Protein AF-0000000066160424 (afdb_homodimer)

Radius of gyration: 20.38 Å; Cα contacts (8 Å, |Δi|>4): 671; chains: 2; bounding box: 54×58×54 Å

Organism: Halobacterium salinarum (strain ATCC 29341 / DSM 671 / R1) (NCBI:txid478009)

Sequence (328 aa):
MKHLPKHVRPRWRYLAVGIEAWPDAGIERSDFQRALWFAAGNLLGDPGSADAGVRVVAYSFRDGRGEALVRARRGTVSRARAAVACVSAVREHPVRVCVRGVSGTMRAARERYLDGLDTPERRSDVAFDGDARDGVCRGENVDVVAGDDGWVGARRRDCGTDGEMKHLPKHVRPRWRYLAVGIEAWPDAGIERSDFQRALWFAAGNLLGDPGSADAGVRVVAYSFRDGRGEALVRARRGTVSRARAAVACVSAVREHPVRVCVRGVSGTMRAARERYLDGLDTPERRSDVAFDGDARDGVCRGENVDVVAGDDGWVGARRRDCGTDGE

Solvent-accessible surface area (backbone atoms only — not comparable to full-atom values): 17736 Å² total; per-residue (Å²): 128,87,76,73,61,78,90,72,53,68,66,42,27,21,35,22,33,41,36,40,41,53,59,83,49,83,73,50,64,67,49,49,42,49,35,42,51,52,27,22,33,73,73,50,32,68,71,45,30,58,64,24,48,71,40,72,77,42,71,49,62,55,72,17,36,32,41,34,32,33,34,26,27,54,93,25,50,58,59,46,40,16,18,48,39,45,34,51,46,43,89,92,38,58,37,44,36,34,65,71,46,75,25,73,36,68,66,57,21,40,72,72,60,48,85,71,83,79,81,66,45,77,42,72,60,39,32,49,96,90,35,69,27,44,28,40,35,50,92,60,34,29,38,30,61,39,81,94,85,35,75,43,82,44,45,44,87,76,24,60,67,78,73,122,128,86,77,72,60,78,90,74,53,68,66,41,27,20,35,22,31,42,38,38,41,52,60,83,50,82,69,50,65,68,49,50,42,50,35,40,51,50,27,20,33,73,74,51,32,68,70,44,29,60,64,24,48,73,40,70,76,43,71,51,63,56,73,17,37,33,40,35,33,33,35,26,28,55,94,26,50,60,60,48,41,16,19,49,40,44,35,50,46,43,89,90,38,60,36,43,37,34,65,72,45,76,24,75,36,65,65,58,21,39,73,72,59,47,84,72,82,79,80,68,45,78,39,73,61,38,32,49,96,89,36,68,27,44,29,41,35,50,91,60,35,28,39,30,61,38,80,92,86,35,74,44,80,44,45,44,88,76,25,58,67,78,75,122

Nearest PDB structures (foldseek):
  2czv-assembly1_C  TM=8.578E-01  e=5.073E-08  Pyrococcus horikoshii
  2av5-assembly1_A  TM=9.206E-01  e=1.547E-06  Pyrococcus furiosus
  3wz0-assembly1_A  TM=9.085E-01  e=1.959E-06  Thermococcus kodakarensis KOD1
  6w6v-assembly1_E  TM=8.236E-01  e=1.446E-04  Saccharomyces cerevisiae S288C
  6ahu-assembly1_H  TM=7.448E-01  e=5.632E-05  Homo sapiens

InterPro domains:
  IPR002759 RNase P subunit Pop5/Rpp14/Rnp2-like [MF_00755] (1-116)
  IPR002759 RNase P subunit Pop5/Rpp14/Rnp2-like [PF01900] (13-113)
  IPR038085 RNase P subunit Pop5/Rpp14/Rnp2-like domain superfamily [G3DSA:3.30.70.3250] (1-117)
  IPR038085 RNase P subunit Pop5/Rpp14/Rnp2-like domain superfamily [SSF160350] (1-115)

pLDDT: mean 88.22, std 13.42, range [32.94, 98.69]

Foldseek 3Di:
DPDPDPVPQQFKKKWKKKKFFAQPDDDDQVLLQVLLLVLLCVVLNDVLSVQQVWHWDDKDDHRGIIITIIMTTPVCVVSSQNSQQSRQDGDVIGMGMHTQDMDSDPVCNCVPGNDDDDDWDWDAAWADPNGGFTWTDDVQKIWTDDPDDDTDIDGSVVIPPPPD/DPDPDPVPQQFKKKWKKKKFFAQPDDDDQVLLQVLLLVLLCVVLNDVRSVQQVWHWDDKDDHRGIIITIIMTTPVCVVSSQNSQQSRQDGDVIGMGMHTQDMDSDPVCNCVPGNDDDDDWDWDAAWADPNGGFTWTDDVQKIWTDDPDHDTDIDGSVVIPPPPD

Structure (mmCIF, N/CA/C/O backbone):
data_AF-0000000066160424-model_v1
#
loop_
_entity.id
_entity.type
_entity.pdbx_description
1 polymer 'Ribonuclease P protein component 2'
#
loop_
_atom_site.group_PDB
_atom_site.id
_atom_site.type_symbol
_atom_site.label_atom_id
_atom_site.label_alt_id
_atom_site.label_comp_id
_atom_site.label_asym_id
_atom_site.label_entity_id
_atom_site.label_seq_id
_atom_site.pdbx_PDB_ins_code
_atom_site.Cartn_x
_atom_site.Cartn_y
_atom_site.Cartn_z
_atom_site.occupancy
_atom_site.B_iso_or_equiv
_atom_site.auth_seq_id
_atom_site.auth_comp_id
_atom_site.auth_asym_id
_atom_site.auth_atom_id
_atom_site.pdbx_PDB_model_num
ATOM 1 N N . MET A 1 1 ? 23.359 -7.996 14.273 1 37.91 1 MET A N 1
ATOM 2 C CA . MET A 1 1 ? 22.125 -8.672 14.633 1 37.91 1 MET A CA 1
ATOM 3 C C . MET A 1 1 ? 22.375 -10.133 14.984 1 37.91 1 MET A C 1
ATOM 5 O O . MET A 1 1 ? 22.938 -10.883 14.18 1 37.91 1 MET A O 1
ATOM 9 N N . LYS A 1 2 ? 22.469 -10.461 16.172 1 39.81 2 LYS A N 1
ATOM 10 C CA . LYS A 1 2 ? 22.719 -11.836 16.594 1 39.81 2 LYS A CA 1
ATOM 11 C C . LYS A 1 2 ? 21.734 -12.805 15.945 1 39.81 2 LYS A C 1
ATOM 13 O O . LYS A 1 2 ? 20.516 -12.641 16.078 1 39.81 2 LYS A O 1
ATOM 18 N N . HIS A 1 3 ? 22.016 -13.531 14.969 1 50.16 3 HIS A N 1
ATOM 19 C CA . HIS A 1 3 ? 21.219 -14.547 14.289 1 50.16 3 HIS A CA 1
ATOM 20 C C . HIS A 1 3 ? 20.859 -15.688 15.234 1 50.16 3 HIS A C 1
ATOM 22 O O . HIS A 1 3 ? 21.719 -16.203 15.961 1 50.16 3 HIS A O 1
ATOM 28 N N . LEU A 1 4 ? 19.672 -15.742 15.695 1 53.34 4 LEU A N 1
ATOM 29 C CA . LEU A 1 4 ? 19.25 -16.844 16.562 1 53.34 4 LEU A CA 1
ATOM 30 C C . LEU A 1 4 ? 19.438 -18.188 15.867 1 53.34 4 LEU A C 1
ATOM 32 O O . LEU A 1 4 ? 19.266 -18.281 14.648 1 53.34 4 LEU A O 1
ATOM 36 N N . PRO A 1 5 ? 19.906 -19.234 16.562 1 51.62 5 PRO A N 1
ATOM 37 C CA . PRO A 1 5 ? 20.016 -20.578 16 1 51.62 5 PRO A CA 1
ATOM 38 C C . PRO A 1 5 ? 18.719 -21.031 15.32 1 51.62 5 PRO A C 1
ATOM 40 O O . PRO A 1 5 ? 17.641 -20.578 15.672 1 51.62 5 PRO A O 1
ATOM 43 N N . LYS A 1 6 ? 18.766 -21.828 14.281 1 53.72 6 LYS A N 1
ATOM 44 C CA . LYS A 1 6 ? 17.688 -22.312 13.422 1 53.72 6 LYS A CA 1
ATOM 45 C C . LYS A 1 6 ? 16.547 -22.891 14.242 1 53.72 6 LYS A C 1
ATOM 47 O O . LYS A 1 6 ? 15.383 -22.781 13.859 1 53.72 6 LYS A O 1
ATOM 52 N N . HIS A 1 7 ? 16.766 -23.625 15.203 1 53.53 7 HIS A N 1
ATOM 53 C CA . HIS A 1 7 ? 15.758 -24.359 15.953 1 53.53 7 HIS A CA 1
ATOM 54 C C . HIS A 1 7 ? 14.883 -23.422 16.766 1 53.53 7 HIS A C 1
ATOM 56 O O . HIS A 1 7 ? 13.781 -23.797 17.188 1 53.53 7 HIS A O 1
ATOM 62 N N . VAL A 1 8 ? 15.289 -22.266 17.016 1 56.25 8 VAL A N 1
ATOM 63 C CA . VAL A 1 8 ? 14.578 -21.297 17.859 1 56.25 8 VAL A CA 1
ATOM 64 C C . VAL A 1 8 ? 13.953 -20.219 16.984 1 56.25 8 VAL A C 1
ATOM 66 O O . VAL A 1 8 ? 13.367 -19.266 17.484 1 56.25 8 VAL A O 1
ATOM 69 N N . ARG A 1 9 ? 13.898 -20.5 15.742 1 64.5 9 ARG A N 1
ATOM 70 C CA . ARG A 1 9 ? 13.453 -19.422 14.867 1 64.5 9 ARG A CA 1
ATOM 71 C C . ARG A 1 9 ? 11.938 -19.344 14.828 1 64.5 9 ARG A C 1
ATOM 73 O O . ARG A 1 9 ? 11.258 -20.359 14.664 1 64.5 9 ARG A O 1
ATOM 80 N N . PRO A 1 10 ? 11.398 -18.188 15.172 1 69.56 10 PRO A N 1
ATOM 81 C CA . PRO A 1 10 ? 9.938 -18.078 15.18 1 69.56 10 PRO A CA 1
ATOM 82 C C . PRO A 1 10 ? 9.297 -18.562 13.875 1 69.56 10 PRO A C 1
ATOM 84 O O . PRO A 1 10 ? 9.82 -18.297 12.797 1 69.56 10 PRO A O 1
ATOM 87 N N . ARG A 1 11 ? 8.281 -19.391 14.047 1 89.75 11 ARG A N 1
ATOM 88 C CA . ARG A 1 11 ? 7.602 -20.062 12.945 1 89.75 11 ARG A CA 1
ATOM 89 C C . ARG A 1 11 ? 6.73 -19.078 12.172 1 89.75 11 ARG A C 1
ATOM 91 O O . ARG A 1 11 ? 6.406 -19.312 11.008 1 89.75 11 ARG A O 1
ATOM 98 N N . TRP A 1 12 ? 6.598 -17.922 12.836 1 94.88 12 TRP A N 1
ATOM 99 C CA . TRP A 1 12 ? 5.602 -17.031 12.234 1 94.88 12 TRP A CA 1
ATOM 100 C C . TRP A 1 12 ? 6.176 -15.641 12.016 1 94.88 12 TRP A C 1
ATOM 102 O O . TRP A 1 12 ? 7.102 -15.227 12.719 1 94.88 12 TRP A O 1
ATOM 112 N N . ARG A 1 13 ? 5.672 -15 10.961 1 96.5 13 ARG A N 1
ATOM 113 C CA . ARG A 1 13 ? 5.883 -13.578 10.703 1 96.5 13 ARG A CA 1
ATOM 114 C C . ARG A 1 13 ? 4.562 -12.812 10.734 1 96.5 13 ARG A C 1
ATOM 116 O O . ARG A 1 13 ? 3.496 -13.398 10.523 1 96.5 13 ARG A O 1
ATOM 123 N N . TYR A 1 14 ? 4.711 -11.547 11.008 1 97.38 14 TYR A N 1
ATOM 124 C CA . TYR A 1 14 ? 3.521 -10.719 11.156 1 97.38 14 TYR A CA 1
ATOM 125 C C . TYR A 1 14 ? 3.566 -9.523 10.203 1 97.38 14 TYR A C 1
ATOM 127 O O . TYR A 1 14 ? 4.48 -8.703 10.281 1 97.38 14 TYR A O 1
ATOM 135 N N . LEU A 1 15 ? 2.545 -9.508 9.352 1 97.44 15 LEU A N 1
ATOM 136 C CA . LEU A 1 15 ? 2.43 -8.406 8.391 1 97.44 15 LEU A CA 1
ATOM 137 C C . LEU A 1 15 ? 1.479 -7.332 8.906 1 97.44 15 LEU A C 1
ATOM 139 O O . LEU A 1 15 ? 0.333 -7.625 9.258 1 97.44 15 LEU A O 1
ATOM 143 N N . ALA A 1 16 ? 1.983 -6.105 9.008 1 97.44 16 ALA A N 1
ATOM 144 C CA . ALA A 1 16 ? 1.127 -4.961 9.312 1 97.44 16 ALA A CA 1
ATOM 145 C C . ALA A 1 16 ? 0.449 -4.434 8.055 1 97.44 16 ALA A C 1
ATOM 147 O O . ALA A 1 16 ? 1.12 -4.074 7.082 1 97.44 16 ALA A O 1
ATOM 148 N N . VAL A 1 17 ? -0.854 -4.371 8.125 1 97.44 17 VAL A N 1
ATOM 149 C CA . VAL A 1 17 ? -1.631 -4.066 6.926 1 97.44 17 VAL A CA 1
ATOM 150 C C . VAL A 1 17 ? -2.498 -2.834 7.172 1 97.44 17 VAL A C 1
ATOM 152 O O . VAL A 1 17 ? -3.184 -2.744 8.195 1 97.44 17 VAL A O 1
ATOM 155 N N . GLY A 1 18 ? -2.412 -1.876 6.254 1 95.31 18 GLY A N 1
ATOM 156 C CA . GLY A 1 18 ? -3.357 -0.771 6.23 1 95.31 18 GLY A CA 1
ATOM 157 C C . GLY A 1 18 ? -4.504 -0.988 5.262 1 95.31 18 GLY A C 1
ATOM 158 O O . GLY A 1 18 ? -4.316 -1.547 4.18 1 95.31 18 GLY A O 1
ATOM 159 N N . ILE A 1 19 ? -5.648 -0.54 5.629 1 95.81 19 ILE A N 1
ATOM 160 C CA . ILE A 1 19 ? -6.859 -0.665 4.824 1 95.81 19 ILE A CA 1
ATOM 161 C C . ILE A 1 19 ? -7.523 0.703 4.672 1 95.81 19 ILE A C 1
ATOM 163 O O . ILE A 1 19 ? -7.695 1.428 5.656 1 95.81 19 ILE A O 1
ATOM 167 N N . GLU A 1 20 ? -7.863 1.047 3.473 1 93.25 20 GLU A N 1
ATOM 168 C CA . GLU A 1 20 ? -8.609 2.271 3.186 1 93.25 20 GLU A CA 1
ATOM 169 C C . GLU A 1 20 ? -9.883 1.971 2.404 1 93.25 20 GLU A C 1
ATOM 171 O O . GLU A 1 20 ? -9.859 1.205 1.439 1 93.25 20 GLU A O 1
ATOM 176 N N . ALA A 1 21 ? -10.969 2.523 2.838 1 94.69 21 ALA A N 1
ATOM 177 C CA . ALA A 1 21 ? -12.281 2.402 2.199 1 94.69 21 ALA A CA 1
ATOM 178 C C . ALA A 1 21 ? -13.047 3.719 2.266 1 94.69 21 ALA A C 1
ATOM 180 O O . ALA A 1 21 ? -12.523 4.723 2.756 1 94.69 21 ALA A O 1
ATOM 181 N N . TRP A 1 22 ? -14.164 3.689 1.635 1 93.5 22 TRP A N 1
ATOM 182 C CA . TRP A 1 22 ? -15.016 4.871 1.755 1 93.5 22 TRP A CA 1
ATOM 183 C C . TRP A 1 22 ? -15.531 5.027 3.182 1 93.5 22 TRP A C 1
ATOM 185 O O . TRP A 1 22 ? -15.648 4.043 3.918 1 93.5 22 TRP A O 1
ATOM 195 N N . PRO A 1 23 ? -15.828 6.242 3.596 1 91.94 23 PRO A N 1
ATOM 196 C CA . PRO A 1 23 ? -16.156 6.531 4.992 1 91.94 23 PRO A CA 1
ATOM 197 C C . PRO A 1 23 ? -17.375 5.734 5.488 1 91.94 23 PRO A C 1
ATOM 199 O O . PRO A 1 23 ? -17.5 5.492 6.691 1 91.94 23 PRO A O 1
ATOM 202 N N . ASP A 1 24 ? -18.188 5.309 4.633 1 91.38 24 ASP A N 1
ATOM 203 C CA . ASP A 1 24 ? -19.406 4.637 5.059 1 91.38 24 ASP A CA 1
ATOM 204 C C . ASP A 1 24 ? -19.234 3.123 5.086 1 91.38 24 ASP A C 1
ATOM 206 O O . ASP A 1 24 ? -20.141 2.391 5.488 1 91.38 24 ASP A O 1
ATOM 210 N N . ALA A 1 25 ? -18.109 2.719 4.715 1 94.06 25 ALA A N 1
ATOM 211 C CA . ALA A 1 25 ? -17.859 1.28 4.703 1 94.06 25 ALA A CA 1
ATOM 212 C C . ALA A 1 25 ? -17.781 0.723 6.121 1 94.06 25 ALA A C 1
ATOM 214 O O . ALA A 1 25 ? -17.188 1.343 7.004 1 94.06 25 ALA A O 1
ATOM 215 N N . GLY A 1 26 ? -18.391 -0.367 6.367 1 94.38 26 GLY A N 1
ATOM 216 C CA . GLY A 1 26 ? -18.25 -1.175 7.57 1 94.38 26 GLY A CA 1
ATOM 217 C C . GLY A 1 26 ? -17.688 -2.555 7.301 1 94.38 26 GLY A C 1
ATOM 218 O O . GLY A 1 26 ? -18.344 -3.398 6.691 1 94.38 26 GLY A O 1
ATOM 219 N N . ILE A 1 27 ? -16.484 -2.717 7.742 1 96.88 27 ILE A N 1
ATOM 220 C CA . ILE A 1 27 ? -15.812 -3.979 7.441 1 96.88 27 ILE A CA 1
ATOM 221 C C . ILE A 1 27 ? -15.383 -4.652 8.742 1 96.88 27 ILE A C 1
ATOM 223 O O . ILE A 1 27 ? -14.547 -4.113 9.477 1 96.88 27 ILE A O 1
ATOM 227 N N . GLU A 1 28 ? -15.883 -5.781 8.969 1 98.06 28 GLU A N 1
ATOM 228 C CA . GLU A 1 28 ? -15.523 -6.543 10.164 1 98.06 28 GLU A CA 1
ATOM 229 C C . GLU A 1 28 ? -14.281 -7.402 9.914 1 98.06 28 GLU A C 1
ATOM 231 O O . GLU A 1 28 ? -13.945 -7.699 8.773 1 98.06 28 GLU A O 1
ATOM 236 N N . ARG A 1 29 ? -13.719 -7.812 10.992 1 98.19 29 ARG A N 1
ATOM 237 C CA . ARG A 1 29 ? -12.539 -8.672 10.938 1 98.19 29 ARG A CA 1
ATOM 238 C C . ARG A 1 29 ? -12.812 -9.93 10.133 1 98.19 29 ARG A C 1
ATOM 240 O O . ARG A 1 29 ? -11.984 -10.344 9.312 1 98.19 29 ARG A O 1
ATOM 247 N N . SER A 1 30 ? -13.953 -10.516 10.367 1 98.5 30 SER A N 1
ATOM 248 C CA . SER A 1 30 ? -14.289 -11.758 9.688 1 98.5 30 SER A CA 1
ATOM 249 C C . SER A 1 30 ? -14.43 -11.555 8.188 1 98.5 30 SER A C 1
ATOM 251 O O . SER A 1 30 ? -14.07 -12.43 7.395 1 98.5 30 SER A O 1
ATOM 253 N N . ASP A 1 31 ? -14.969 -10.414 7.867 1 98.38 31 ASP A N 1
ATOM 254 C CA . ASP A 1 31 ? -15.102 -10.094 6.445 1 98.38 31 ASP A CA 1
ATOM 255 C C . ASP A 1 31 ? -13.734 -9.953 5.781 1 98.38 31 ASP A C 1
ATOM 257 O O . ASP A 1 31 ? -13.516 -10.469 4.684 1 98.38 31 ASP A O 1
ATOM 261 N N . PH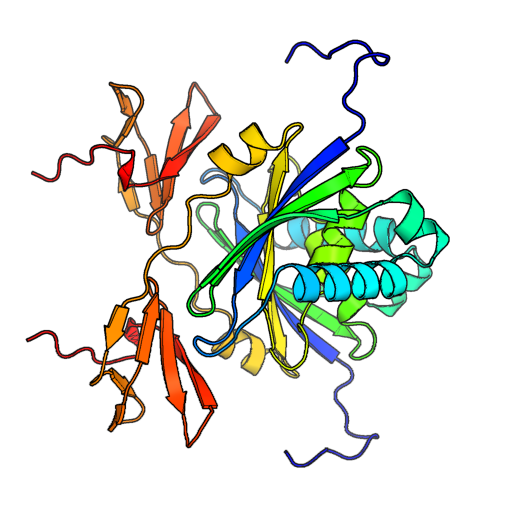E A 1 32 ? -12.945 -9.266 6.484 1 98.56 32 PHE A N 1
ATOM 262 C CA . PHE A 1 32 ? -11.609 -9.07 5.934 1 98.56 32 PHE A CA 1
ATOM 263 C C . PHE A 1 32 ? -10.852 -10.391 5.855 1 98.56 32 PHE A C 1
ATOM 265 O O . PHE A 1 32 ? -10.172 -10.664 4.863 1 98.56 32 PHE A O 1
ATOM 272 N N . GLN A 1 33 ? -10.953 -11.227 6.805 1 98.69 33 GLN A N 1
ATOM 273 C CA . GLN A 1 33 ? -10.32 -12.539 6.816 1 98.69 33 GLN A CA 1
ATOM 274 C C . GLN A 1 33 ? -10.789 -13.391 5.641 1 98.69 33 GLN A C 1
ATOM 276 O O . GLN A 1 33 ? -9.984 -14.047 4.977 1 98.69 33 GLN A O 1
ATOM 281 N N . ARG A 1 34 ? -12.023 -13.375 5.41 1 98.38 34 ARG A N 1
ATOM 282 C CA . ARG A 1 34 ? -12.57 -14.148 4.301 1 98.38 34 ARG A CA 1
ATOM 283 C C . ARG A 1 34 ? -12.031 -13.656 2.965 1 98.38 34 ARG A C 1
ATOM 285 O O . ARG A 1 34 ? -11.664 -14.453 2.104 1 98.38 34 ARG A O 1
ATOM 292 N N . ALA A 1 35 ? -12.047 -12.359 2.832 1 98.06 35 ALA A N 1
ATOM 293 C CA . ALA A 1 35 ? -11.5 -11.781 1.605 1 98.06 35 ALA A CA 1
ATOM 294 C C . ALA A 1 35 ? -10.039 -12.172 1.413 1 98.06 35 ALA A C 1
ATOM 296 O O . ALA A 1 35 ? -9.609 -12.453 0.292 1 98.06 35 ALA A O 1
ATOM 297 N N . LEU A 1 36 ? -9.312 -12.195 2.494 1 98.06 36 LEU A N 1
ATOM 298 C CA . LEU A 1 36 ? -7.902 -12.555 2.457 1 98.06 36 LEU A CA 1
ATOM 299 C C . LEU A 1 36 ? -7.723 -14.016 2.041 1 98.06 36 LEU A C 1
ATOM 301 O O . LEU A 1 36 ? -6.871 -14.32 1.205 1 98.06 36 LEU A O 1
ATOM 305 N N . TRP A 1 37 ? -8.5 -14.891 2.545 1 97.69 37 TRP A N 1
ATOM 306 C CA . TRP A 1 37 ? -8.438 -16.297 2.182 1 97.69 37 TRP A CA 1
ATOM 307 C C . TRP A 1 37 ? -8.797 -16.5 0.714 1 97.69 37 TRP A C 1
ATOM 309 O O . TRP A 1 37 ? -8.164 -17.297 0.013 1 97.69 37 TRP A O 1
ATOM 319 N N . PHE A 1 38 ? -9.781 -15.82 0.318 1 96.88 38 PHE A N 1
ATOM 320 C CA . PHE A 1 38 ? -10.188 -15.914 -1.08 1 96.88 38 PHE A CA 1
ATOM 321 C C . PHE A 1 38 ? -9.062 -15.453 -2 1 96.88 38 PHE A C 1
ATOM 323 O O . PHE A 1 38 ? -8.742 -16.125 -2.986 1 96.88 38 PHE A O 1
ATOM 330 N N . ALA A 1 39 ? -8.516 -14.328 -1.667 1 96 39 ALA A N 1
ATOM 331 C CA . ALA A 1 39 ? -7.41 -13.789 -2.461 1 96 39 ALA A CA 1
ATOM 332 C C . ALA A 1 39 ? -6.227 -14.758 -2.473 1 96 39 ALA A C 1
ATOM 334 O O . ALA A 1 39 ? -5.629 -15 -3.523 1 96 39 ALA A O 1
ATOM 335 N N . ALA A 1 40 ? -5.875 -15.281 -1.344 1 96.38 40 ALA A N 1
ATOM 336 C CA . ALA A 1 40 ? -4.766 -16.219 -1.238 1 96.38 40 ALA A CA 1
ATOM 337 C C . ALA A 1 40 ? -5.035 -17.484 -2.062 1 96.38 40 ALA A C 1
ATOM 339 O O . ALA A 1 40 ? -4.156 -17.953 -2.785 1 96.38 40 ALA A O 1
ATOM 340 N N . GLY A 1 41 ? -6.246 -18.031 -1.956 1 95.94 41 GLY A N 1
ATOM 341 C CA . GLY A 1 41 ? -6.609 -19.203 -2.736 1 95.94 41 GLY A CA 1
ATOM 342 C C . GLY A 1 41 ? -6.508 -18.984 -4.234 1 95.94 41 GLY A C 1
ATOM 343 O O . GLY A 1 41 ? -5.98 -19.828 -4.957 1 95.94 41 GLY A O 1
ATOM 344 N N . ASN A 1 42 ? -7.039 -17.859 -4.629 1 92.62 42 ASN A N 1
ATOM 345 C CA . ASN A 1 42 ? -7.035 -17.547 -6.055 1 92.62 42 ASN A CA 1
ATOM 346 C C . ASN A 1 42 ? -5.617 -17.359 -6.582 1 92.62 42 ASN A C 1
ATOM 348 O O . ASN A 1 42 ? -5.309 -17.75 -7.707 1 92.62 42 ASN A O 1
ATOM 352 N N . LEU A 1 43 ? -4.766 -16.75 -5.773 1 91.38 43 LEU A N 1
ATOM 353 C CA . LEU A 1 43 ? -3.424 -16.406 -6.234 1 91.38 43 LEU A CA 1
ATOM 354 C C . LEU A 1 43 ? -2.475 -17.594 -6.078 1 91.38 43 LEU A C 1
ATOM 356 O O . LEU A 1 43 ? -1.676 -17.875 -6.977 1 91.38 43 LEU A O 1
ATOM 360 N N . LEU A 1 44 ? -2.535 -18.344 -4.992 1 92.19 44 LEU A N 1
ATOM 361 C CA . LEU A 1 44 ? -1.522 -19.328 -4.629 1 92.19 44 LEU A CA 1
ATOM 362 C C . LEU A 1 44 ? -2.049 -20.75 -4.828 1 92.19 44 LEU A C 1
ATOM 364 O O . LEU A 1 44 ? -1.278 -21.719 -4.789 1 92.19 44 LEU A O 1
ATOM 368 N N . GLY A 1 45 ? -3.361 -20.875 -5.043 1 93.56 45 GLY A N 1
ATOM 369 C CA . GLY A 1 45 ? -3.98 -22.203 -5.012 1 93.56 45 GLY A CA 1
ATOM 370 C C . GLY A 1 45 ? -4.164 -22.734 -3.605 1 93.56 45 GLY A C 1
ATOM 371 O O . GLY A 1 45 ? -3.596 -22.203 -2.65 1 93.56 45 GLY A O 1
ATOM 372 N N . ASP A 1 46 ? -4.871 -23.922 -3.504 1 93.56 46 ASP A N 1
ATOM 373 C CA . ASP A 1 46 ? -5.219 -24.5 -2.209 1 93.56 46 ASP A CA 1
ATOM 374 C C . ASP A 1 46 ? -3.967 -24.891 -1.428 1 93.56 46 ASP A C 1
ATOM 376 O O . ASP A 1 46 ? -3.801 -24.5 -0.272 1 93.56 46 ASP A O 1
ATOM 380 N N . PRO A 1 47 ? -3.031 -25.594 -2.049 1 95.25 47 PRO A N 1
ATOM 381 C CA . PRO A 1 47 ? -1.839 -25.984 -1.288 1 95.25 47 PRO A CA 1
ATOM 382 C C . PRO A 1 47 ? -1.006 -24.781 -0.852 1 95.25 47 PRO A C 1
ATOM 384 O O . PRO A 1 47 ? -0.484 -24.75 0.266 1 95.25 47 PRO A O 1
ATOM 387 N N . GLY A 1 48 ? -0.894 -23.734 -1.78 1 93.44 48 GLY A N 1
ATOM 388 C CA . GLY A 1 48 ? -0.115 -22.562 -1.457 1 93.44 48 GLY A CA 1
ATOM 389 C C . GLY A 1 48 ? -0.737 -21.719 -0.357 1 93.44 48 GLY A C 1
ATOM 390 O O . GLY A 1 48 ? -0.031 -21.203 0.51 1 93.44 48 GLY A O 1
ATOM 391 N N . SER A 1 49 ? -1.986 -21.609 -0.412 1 95.81 49 SER A N 1
ATOM 392 C CA . SER A 1 49 ? -2.707 -20.844 0.605 1 95.81 49 SER A CA 1
ATOM 393 C C . SER A 1 49 ? -2.615 -21.531 1.968 1 95.81 49 SER A C 1
ATOM 395 O O . SER A 1 49 ? -2.428 -20.859 2.988 1 95.81 49 SER A O 1
ATOM 397 N N . ALA A 1 50 ? -2.781 -22.828 1.931 1 96.31 50 ALA A N 1
ATOM 398 C CA . ALA A 1 50 ? -2.654 -23.578 3.176 1 96.31 50 ALA A CA 1
ATOM 399 C C . ALA A 1 50 ? -1.253 -23.438 3.76 1 96.31 50 ALA A C 1
ATOM 401 O O . ALA A 1 50 ? -1.092 -23.281 4.973 1 96.31 50 ALA A O 1
ATOM 402 N N . ASP A 1 51 ? -0.33 -23.547 2.973 1 95.81 51 ASP A N 1
ATOM 403 C CA . ASP A 1 51 ? 1.06 -23.422 3.404 1 95.81 51 ASP A CA 1
ATOM 404 C C . ASP A 1 51 ? 1.332 -22.047 4.004 1 95.81 51 ASP A C 1
ATOM 406 O O . ASP A 1 51 ? 1.998 -21.938 5.035 1 95.81 51 ASP A O 1
ATOM 410 N N . ALA A 1 52 ? 0.887 -21.016 3.334 1 95.62 52 ALA A N 1
ATOM 411 C CA . ALA A 1 52 ? 1.097 -19.656 3.824 1 95.62 52 ALA A CA 1
ATOM 412 C C . ALA A 1 52 ? 0.422 -19.453 5.176 1 95.62 52 ALA A C 1
ATOM 414 O O . ALA A 1 52 ? 0.989 -18.812 6.07 1 95.62 52 ALA A O 1
ATOM 415 N N . GLY A 1 53 ? -0.818 -19.938 5.336 1 96.56 53 GLY A N 1
ATOM 416 C CA . GLY A 1 53 ? -1.522 -19.922 6.605 1 96.56 53 GLY A CA 1
ATOM 417 C C . GLY A 1 53 ? -1.856 -18.516 7.078 1 96.56 53 GLY A C 1
ATOM 418 O O . GLY A 1 53 ? -1.687 -18.188 8.258 1 96.56 53 GLY A O 1
ATOM 419 N N . VAL A 1 54 ? -2.285 -17.672 6.152 1 97.88 54 VAL A N 1
ATOM 420 C CA . VAL A 1 54 ? -2.508 -16.266 6.504 1 97.88 54 VAL A CA 1
ATOM 421 C C . VAL A 1 54 ? -3.723 -16.156 7.426 1 97.88 54 VAL A C 1
ATOM 423 O O . VAL A 1 54 ? -4.762 -16.766 7.168 1 97.88 54 VAL A O 1
ATOM 426 N N . ARG A 1 55 ? -3.568 -15.414 8.508 1 98.31 55 ARG A N 1
ATOM 427 C CA . ARG A 1 55 ? -4.621 -15.211 9.492 1 98.31 55 ARG A CA 1
ATOM 428 C C . ARG A 1 55 ? -4.566 -13.805 10.078 1 98.31 55 ARG A C 1
ATOM 430 O O . ARG A 1 55 ? -3.488 -13.312 10.422 1 98.31 55 ARG A O 1
ATOM 437 N N . VAL A 1 56 ? -5.75 -13.219 10.156 1 98.56 56 VAL A N 1
ATOM 438 C CA . VAL A 1 56 ? -5.836 -11.922 10.82 1 98.56 56 VAL A CA 1
ATOM 439 C C . VAL A 1 56 ? -5.848 -12.117 12.336 1 98.56 56 VAL A C 1
ATOM 441 O O . VAL A 1 56 ? -6.773 -12.719 12.883 1 98.56 56 VAL A O 1
ATOM 444 N N . VAL A 1 57 ? -4.879 -11.484 13 1 98.25 57 VAL A N 1
ATOM 445 C CA . VAL A 1 57 ? -4.766 -11.742 14.43 1 98.25 57 VAL A CA 1
ATOM 446 C C . VAL A 1 57 ? -5.07 -10.469 15.211 1 98.25 57 VAL A C 1
ATOM 448 O O . VAL A 1 57 ? -5.293 -10.516 16.422 1 98.25 57 VAL A O 1
ATOM 451 N N . ALA A 1 58 ? -5.105 -9.391 14.656 1 98 58 ALA A N 1
ATOM 452 C CA . ALA A 1 58 ? -5.559 -8.109 15.188 1 98 58 ALA A CA 1
ATOM 453 C C . ALA A 1 58 ? -6.223 -7.266 14.102 1 98 58 ALA A C 1
ATOM 455 O O . ALA A 1 58 ? -5.852 -7.352 12.93 1 98 58 ALA A O 1
ATOM 456 N N . TYR A 1 59 ? -7.219 -6.512 14.586 1 97.75 59 TYR A N 1
ATOM 457 C CA . TYR A 1 59 ? -8.008 -5.797 13.586 1 97.75 59 TYR A CA 1
ATOM 458 C C . TYR A 1 59 ? -8.719 -4.602 14.203 1 97.75 59 TYR A C 1
ATOM 460 O O . TYR A 1 59 ? -9.242 -4.691 15.32 1 97.75 59 TYR A O 1
ATOM 468 N N . SER A 1 60 ? -8.641 -3.508 13.539 1 97.12 60 SER A N 1
ATOM 469 C CA . SER A 1 60 ? -9.414 -2.312 13.859 1 97.12 60 SER A CA 1
ATOM 470 C C . SER A 1 60 ? -9.867 -1.592 12.594 1 97.12 60 SER A C 1
ATOM 472 O O . SER A 1 60 ? -9.125 -1.516 11.617 1 97.12 60 SER A O 1
ATOM 474 N N . PHE A 1 61 ? -11.062 -1.162 12.609 1 96.12 61 PHE A N 1
ATOM 475 C CA . PHE A 1 61 ? -11.633 -0.475 11.461 1 96.12 61 PHE A CA 1
ATOM 476 C C . PHE A 1 61 ? -12.664 0.556 11.898 1 96.12 61 PHE A C 1
ATOM 478 O O . PHE A 1 61 ? -13.586 0.236 12.656 1 96.12 61 PHE A O 1
ATOM 485 N N . ARG A 1 62 ? -12.445 1.739 11.391 1 92.94 62 ARG A N 1
ATOM 486 C CA . ARG A 1 62 ? -13.352 2.824 11.75 1 92.94 62 ARG A CA 1
ATOM 487 C C . ARG A 1 62 ? -13.359 3.906 10.672 1 92.94 62 ARG A C 1
ATOM 489 O O . ARG A 1 62 ? -12.305 4.309 10.18 1 92.94 62 ARG A O 1
ATOM 496 N N . ASP A 1 63 ? -14.539 4.352 10.273 1 90.5 63 ASP A N 1
ATOM 497 C CA . ASP A 1 63 ? -14.719 5.504 9.391 1 90.5 63 ASP A CA 1
ATOM 498 C C . ASP A 1 63 ? -13.93 5.336 8.094 1 90.5 63 ASP A C 1
ATOM 500 O O . ASP A 1 63 ? -13.266 6.27 7.645 1 90.5 63 ASP A O 1
ATOM 504 N N . GLY A 1 64 ? -13.891 4.125 7.578 1 92.88 64 GLY A N 1
ATOM 505 C CA . GLY A 1 64 ? -13.289 3.885 6.277 1 92.88 64 GLY A CA 1
ATOM 506 C C . GLY A 1 64 ? -11.797 3.609 6.352 1 92.88 64 GLY A C 1
ATOM 507 O O . GLY A 1 64 ? -11.133 3.469 5.324 1 92.88 64 GLY A O 1
ATOM 508 N N . ARG A 1 65 ? -11.273 3.547 7.508 1 93.25 65 ARG A N 1
ATOM 509 C CA . ARG A 1 65 ? -9.867 3.221 7.699 1 93.25 65 ARG A CA 1
ATOM 510 C C . ARG A 1 65 ? -9.703 2.004 8.602 1 93.25 65 ARG A C 1
ATOM 512 O O . ARG A 1 65 ? -10.43 1.854 9.586 1 93.25 65 ARG A O 1
ATOM 519 N N . GLY A 1 66 ? -8.734 1.224 8.242 1 95.31 66 GLY A N 1
ATOM 520 C CA . GLY A 1 66 ? -8.508 0.03 9.039 1 95.31 66 GLY A CA 1
ATOM 521 C C . GLY A 1 66 ? -7.043 -0.355 9.141 1 95.31 66 GLY A C 1
ATOM 522 O O . GLY A 1 66 ? -6.215 0.121 8.359 1 95.31 66 GLY A O 1
ATOM 523 N N . GLU A 1 67 ? -6.77 -1.133 10.125 1 97.25 67 GLU A N 1
ATOM 524 C CA . GLU A 1 67 ? -5.473 -1.764 10.359 1 97.25 67 GLU A CA 1
ATOM 525 C C . GLU A 1 67 ? -5.633 -3.232 10.742 1 97.25 67 GLU A C 1
ATOM 527 O O . GLU A 1 67 ? -6.566 -3.592 11.461 1 97.25 67 GLU A O 1
ATOM 532 N N . ALA A 1 68 ? -4.719 -3.967 10.227 1 98.19 68 ALA A N 1
ATOM 533 C CA . ALA A 1 68 ? -4.727 -5.391 10.547 1 98.19 68 ALA A CA 1
ATOM 534 C C . ALA A 1 68 ? -3.309 -5.918 10.742 1 98.19 68 ALA A C 1
ATOM 536 O O . ALA A 1 68 ? -2.359 -5.398 10.148 1 98.19 68 ALA A O 1
ATOM 537 N N . LEU A 1 69 ? -3.211 -6.887 11.594 1 98.25 69 LEU A N 1
ATOM 538 C CA . LEU A 1 69 ? -2.031 -7.746 11.648 1 98.25 69 LEU A CA 1
ATOM 539 C C . LEU A 1 69 ? -2.338 -9.125 11.062 1 98.25 69 LEU A C 1
ATOM 541 O O . LEU A 1 69 ? -3.266 -9.797 11.516 1 98.25 69 LEU A O 1
ATOM 545 N N . VAL A 1 70 ? -1.595 -9.477 10.094 1 98.5 70 VAL A N 1
ATOM 546 C CA . VAL A 1 70 ? -1.781 -10.766 9.438 1 98.5 70 VAL A CA 1
ATOM 547 C C . VAL A 1 70 ? -0.597 -11.68 9.742 1 98.5 70 VAL A C 1
ATOM 549 O O . VAL A 1 70 ? 0.555 -11.32 9.484 1 98.5 70 VAL A O 1
ATOM 552 N N . ARG A 1 71 ? -0.908 -12.828 10.281 1 98.19 71 ARG A N 1
ATOM 553 C CA . ARG A 1 71 ? 0.107 -13.836 10.555 1 98.19 71 ARG A CA 1
ATOM 554 C C . ARG A 1 71 ? 0.32 -14.742 9.344 1 98.19 71 ARG A C 1
ATOM 556 O O . ARG A 1 71 ? -0.643 -15.141 8.688 1 98.19 71 ARG A O 1
ATOM 563 N N . ALA A 1 72 ? 1.573 -15.031 9.07 1 98 72 ALA A N 1
ATOM 564 C CA . ALA A 1 72 ? 1.943 -15.953 8 1 98 72 ALA A CA 1
ATOM 565 C C . ALA A 1 72 ? 3.174 -16.766 8.383 1 98 72 ALA A C 1
ATOM 567 O O . ALA A 1 72 ? 3.979 -16.344 9.219 1 98 72 ALA A O 1
ATOM 568 N N . ARG A 1 73 ? 3.311 -17.875 7.789 1 96.81 73 ARG A N 1
ATOM 569 C CA . ARG A 1 73 ? 4.508 -18.672 8.023 1 96.81 73 ARG A CA 1
ATOM 570 C C . ARG A 1 73 ? 5.758 -17.953 7.543 1 96.81 73 ARG A C 1
ATOM 572 O O . ARG A 1 73 ? 5.75 -17.328 6.477 1 96.81 73 ARG A O 1
ATOM 579 N N . ARG A 1 74 ? 6.906 -18 8.25 1 93.75 74 ARG A N 1
ATOM 580 C CA . ARG A 1 74 ? 8.148 -17.281 7.98 1 93.75 74 ARG A CA 1
ATOM 581 C C . ARG A 1 74 ? 8.609 -17.5 6.543 1 93.75 74 ARG A C 1
ATOM 583 O O . ARG A 1 74 ? 8.992 -16.547 5.855 1 93.75 74 ARG A O 1
ATOM 590 N N . GLY A 1 75 ? 8.508 -18.578 5.883 1 92.25 75 GLY A N 1
ATOM 591 C CA . GLY A 1 75 ? 8.977 -18.906 4.543 1 92.25 75 GLY A CA 1
ATOM 592 C C . GLY A 1 75 ? 7.984 -18.516 3.457 1 92.25 75 GLY A C 1
ATOM 593 O O . GLY A 1 75 ? 8.273 -18.672 2.268 1 92.25 75 GLY A O 1
ATOM 594 N N . THR A 1 76 ? 6.934 -17.797 3.859 1 94.38 76 THR A N 1
ATOM 595 C CA . THR A 1 76 ? 5.887 -17.516 2.883 1 94.38 76 THR A CA 1
ATOM 596 C C . THR A 1 76 ? 5.516 -16.031 2.904 1 94.38 76 THR A C 1
ATOM 598 O O . THR A 1 76 ? 4.434 -15.656 2.447 1 94.38 76 THR A O 1
ATOM 601 N N . VAL A 1 77 ? 6.375 -15.219 3.324 1 93.81 77 VAL A N 1
ATOM 602 C CA . VAL A 1 77 ? 6.07 -13.805 3.533 1 93.81 77 VAL A CA 1
ATOM 603 C C . VAL A 1 77 ? 5.75 -13.141 2.195 1 93.81 77 VAL A C 1
ATOM 605 O O . VAL A 1 77 ? 4.781 -12.383 2.086 1 93.81 77 VAL A O 1
ATOM 608 N N . SER A 1 78 ? 6.559 -13.398 1.2 1 92.44 78 SER A N 1
ATOM 609 C CA . SER A 1 78 ? 6.324 -12.797 -0.11 1 92.44 78 SER A CA 1
ATOM 610 C C . SER A 1 78 ? 4.965 -13.211 -0.671 1 92.44 78 SER A C 1
ATOM 612 O O . SER A 1 78 ? 4.246 -12.383 -1.232 1 92.44 78 SER A O 1
ATOM 614 N N . ARG A 1 79 ? 4.648 -14.453 -0.482 1 93.81 79 ARG A N 1
ATOM 615 C CA . ARG A 1 79 ? 3.361 -14.969 -0.939 1 93.81 79 ARG A CA 1
ATOM 616 C C . ARG A 1 79 ? 2.213 -14.344 -0.15 1 93.81 79 ARG A C 1
ATOM 618 O O . ARG A 1 79 ? 1.183 -13.984 -0.724 1 93.81 79 ARG A O 1
ATOM 625 N N . ALA A 1 80 ? 2.396 -14.211 1.152 1 97.06 80 ALA A N 1
ATOM 626 C CA . ALA A 1 80 ? 1.387 -13.578 1.996 1 97.06 80 ALA A CA 1
ATOM 627 C C . ALA A 1 80 ? 1.182 -12.117 1.605 1 97.06 80 ALA A C 1
ATOM 629 O O . ALA A 1 80 ? 0.045 -11.648 1.509 1 97.06 80 ALA A O 1
ATOM 630 N N . ARG A 1 81 ? 2.262 -11.492 1.393 1 96.44 81 ARG A N 1
ATOM 631 C CA . ARG A 1 81 ? 2.219 -10.102 0.942 1 96.44 81 ARG A CA 1
ATOM 632 C C . ARG A 1 81 ? 1.451 -9.977 -0.37 1 96.44 81 ARG A C 1
ATOM 634 O O . ARG A 1 81 ? 0.634 -9.07 -0.533 1 96.44 81 ARG A O 1
ATOM 641 N N . ALA A 1 82 ? 1.762 -10.805 -1.229 1 96.19 82 ALA A N 1
ATOM 642 C CA . ALA A 1 82 ? 1.088 -10.812 -2.523 1 96.19 82 ALA A CA 1
ATOM 643 C C . ALA A 1 82 ? -0.41 -11.062 -2.361 1 96.19 82 ALA A C 1
ATOM 645 O O . ALA A 1 82 ? -1.228 -10.398 -3.008 1 96.19 82 ALA A O 1
ATOM 646 N N . ALA A 1 83 ? -0.754 -11.992 -1.533 1 96.56 83 ALA A N 1
ATOM 647 C CA . ALA A 1 83 ? -2.164 -12.289 -1.295 1 96.56 83 ALA A CA 1
ATOM 648 C C . ALA A 1 83 ? -2.896 -11.078 -0.731 1 96.56 83 ALA A C 1
ATOM 650 O O . ALA A 1 83 ? -3.99 -10.734 -1.188 1 96.56 83 ALA A O 1
ATOM 651 N N . VAL A 1 84 ? -2.297 -10.422 0.226 1 97.12 84 VAL A N 1
ATOM 652 C CA . VAL A 1 84 ? -2.881 -9.227 0.833 1 97.12 84 VAL A CA 1
ATOM 653 C C . VAL A 1 84 ? -3.127 -8.172 -0.24 1 97.12 84 VAL A C 1
ATOM 655 O O . VAL A 1 84 ? -4.195 -7.559 -0.283 1 97.12 84 VAL A O 1
ATOM 658 N N . ALA A 1 85 ? -2.227 -8.008 -1.095 1 95.06 85 ALA A N 1
ATOM 659 C CA . ALA A 1 85 ? -2.281 -6.969 -2.117 1 95.06 85 ALA A CA 1
ATOM 660 C C . ALA A 1 85 ? -3.375 -7.258 -3.139 1 95.06 85 ALA A C 1
ATOM 662 O O . ALA A 1 85 ? -3.801 -6.363 -3.873 1 95.06 85 ALA A O 1
ATOM 663 N N . CYS A 1 86 ? -3.846 -8.469 -3.168 1 94.25 86 CYS A N 1
ATOM 664 C CA . CYS A 1 86 ? -4.871 -8.836 -4.137 1 94.25 86 CYS A CA 1
ATOM 665 C C . CYS A 1 86 ? -6.266 -8.523 -3.598 1 94.25 86 CYS A C 1
ATOM 667 O O . CYS A 1 86 ? -7.25 -8.609 -4.332 1 94.25 86 CYS A O 1
ATOM 669 N N . VAL A 1 87 ? -6.359 -8.164 -2.395 1 95.31 87 VAL A N 1
ATOM 670 C CA . VAL A 1 87 ? -7.648 -7.777 -1.836 1 95.31 87 VAL A CA 1
ATOM 671 C C . VAL A 1 87 ? -8.023 -6.375 -2.322 1 95.31 87 VAL A C 1
ATOM 673 O O . VAL A 1 87 ? -7.375 -5.391 -1.952 1 95.31 87 VAL A O 1
ATOM 676 N N . SER A 1 88 ? -9.047 -6.277 -3.16 1 93.06 88 SER A N 1
ATOM 677 C CA . SER A 1 88 ? -9.438 -4.977 -3.691 1 93.06 88 SER A CA 1
ATOM 678 C C . SER A 1 88 ? -10.867 -4.629 -3.297 1 93.06 88 SER A C 1
ATOM 680 O O . SER A 1 88 ? -11.352 -3.529 -3.588 1 93.06 88 SER A O 1
ATOM 682 N N . ALA A 1 89 ? -11.531 -5.598 -2.725 1 95.31 89 ALA A N 1
ATOM 683 C CA . ALA A 1 89 ? -12.867 -5.391 -2.182 1 95.31 89 ALA A CA 1
ATOM 684 C C . ALA A 1 89 ? -13.141 -6.336 -1.017 1 95.31 89 ALA A C 1
ATOM 686 O O . ALA A 1 89 ? -12.617 -7.449 -0.977 1 95.31 89 ALA A O 1
ATOM 687 N N . VAL A 1 90 ? -13.867 -5.879 -0.143 1 97.19 90 VAL A N 1
ATOM 688 C CA . VAL A 1 90 ? -14.422 -6.691 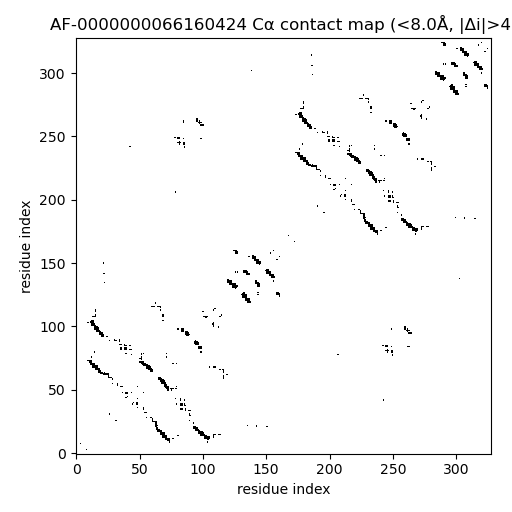0.936 1 97.19 90 VAL A CA 1
ATOM 689 C C . VAL A 1 90 ? -15.945 -6.578 0.942 1 97.19 90 VAL A C 1
ATOM 691 O O . VAL A 1 90 ? -16.484 -5.492 1.159 1 97.19 90 VAL A O 1
ATOM 694 N N . ARG A 1 91 ? -16.562 -7.699 0.718 1 95.5 91 ARG A N 1
ATOM 695 C CA . ARG A 1 91 ? -18 -7.66 0.445 1 95.5 91 ARG A CA 1
ATOM 696 C C . ARG A 1 91 ? -18.312 -6.684 -0.683 1 95.5 91 ARG A C 1
ATOM 698 O O . ARG A 1 91 ? -17.828 -6.844 -1.804 1 95.5 91 ARG A O 1
ATOM 705 N N . GLU A 1 92 ? -19.078 -5.691 -0.468 1 93.75 92 GLU A N 1
ATOM 706 C CA . GLU A 1 92 ? -19.469 -4.758 -1.52 1 93.75 92 GLU A CA 1
ATOM 707 C C . GLU A 1 92 ? -18.625 -3.492 -1.479 1 93.75 92 GLU A C 1
ATOM 709 O O . GLU A 1 92 ? -18.812 -2.586 -2.295 1 93.75 92 GLU A O 1
ATOM 714 N N . HIS A 1 93 ? -17.672 -3.473 -0.565 1 95.31 93 HIS A N 1
ATOM 715 C CA . HIS A 1 93 ? -16.891 -2.254 -0.365 1 95.31 93 HIS A CA 1
ATOM 716 C C . HIS A 1 93 ? -15.539 -2.336 -1.068 1 95.31 93 HIS A C 1
ATOM 718 O O . HIS A 1 93 ? -14.711 -3.182 -0.729 1 95.31 93 HIS A O 1
ATOM 724 N N . PRO A 1 94 ? -15.328 -1.429 -2.064 1 93.81 94 PRO A N 1
ATOM 725 C CA . PRO A 1 94 ? -13.953 -1.344 -2.57 1 93.81 94 PRO A CA 1
ATOM 726 C C . PRO A 1 94 ? -12.961 -0.911 -1.499 1 93.81 94 PRO A C 1
ATOM 728 O O . PRO A 1 94 ? -13.281 -0.073 -0.653 1 93.81 94 PRO A O 1
ATOM 731 N N . VAL A 1 95 ? -11.75 -1.525 -1.526 1 95 95 VAL A N 1
ATOM 732 C CA . VAL A 1 95 ? -10.742 -1.177 -0.53 1 95 95 VAL A CA 1
ATOM 733 C C . VAL A 1 95 ? -9.375 -1.05 -1.199 1 95 95 VAL A C 1
ATOM 735 O O . VAL A 1 95 ? -9.148 -1.617 -2.27 1 95 95 VAL A O 1
ATOM 738 N N . ARG A 1 96 ? -8.602 -0.252 -0.648 1 91.69 96 ARG A N 1
ATOM 739 C CA . ARG A 1 96 ? -7.16 -0.255 -0.885 1 91.69 96 ARG A CA 1
ATOM 740 C C . ARG A 1 96 ? -6.41 -0.838 0.308 1 91.69 96 ARG A C 1
ATOM 742 O O . ARG A 1 96 ? -6.633 -0.427 1.449 1 91.69 96 ARG A O 1
ATOM 749 N N . VAL A 1 97 ? -5.535 -1.813 0.012 1 95.06 97 VAL A N 1
ATOM 750 C CA . VAL A 1 97 ? -4.805 -2.479 1.087 1 95.06 97 VAL A CA 1
ATOM 751 C C . VAL A 1 97 ? -3.305 -2.395 0.82 1 95.06 97 VAL A C 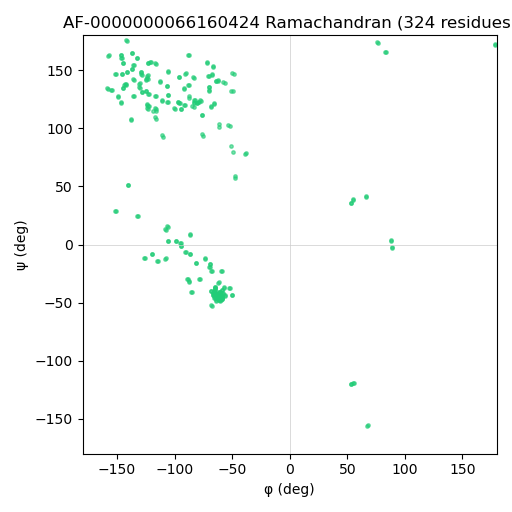1
ATOM 753 O O . VAL A 1 97 ? -2.863 -2.502 -0.327 1 95.06 97 VAL A O 1
ATOM 756 N N . CYS A 1 98 ? -2.537 -2.195 1.831 1 93.06 98 CYS A N 1
ATOM 757 C CA . CYS A 1 98 ? -1.087 -2.146 1.681 1 93.06 98 CYS A CA 1
ATOM 758 C C . CYS A 1 98 ? -0.392 -2.779 2.881 1 93.06 98 CYS A C 1
ATOM 760 O O . CYS A 1 98 ? -0.801 -2.564 4.023 1 93.06 98 CYS A O 1
ATOM 762 N N . VAL A 1 99 ? 0.611 -3.535 2.604 1 95.12 99 VAL A N 1
ATOM 763 C CA . VAL A 1 99 ? 1.478 -4.027 3.67 1 95.12 99 VAL A CA 1
ATOM 764 C C . VAL A 1 99 ? 2.479 -2.941 4.062 1 95.12 99 VAL A C 1
ATOM 766 O O . VAL A 1 99 ? 3.262 -2.479 3.229 1 95.12 99 VAL A O 1
ATOM 769 N N . ARG A 1 100 ? 2.451 -2.584 5.293 1 91.06 100 ARG A N 1
ATOM 770 C CA . ARG A 1 100 ? 3.301 -1.501 5.773 1 91.06 100 ARG A CA 1
ATOM 771 C C . ARG A 1 100 ? 4.656 -2.027 6.227 1 91.06 100 ARG A C 1
ATOM 773 O O . ARG A 1 100 ? 5.656 -1.305 6.188 1 91.06 100 ARG A O 1
ATOM 780 N N . GLY A 1 101 ? 4.719 -3.199 6.684 1 92.62 101 GLY A N 1
ATOM 781 C CA . GLY A 1 101 ? 5.949 -3.822 7.145 1 92.62 101 GLY A CA 1
ATOM 782 C C . GLY A 1 101 ? 5.742 -5.227 7.684 1 92.62 101 GLY A C 1
ATOM 783 O O . GLY A 1 101 ? 4.609 -5.699 7.777 1 92.62 101 GLY A O 1
ATOM 784 N N . VAL A 1 102 ? 6.91 -5.84 7.941 1 94.12 102 VAL A N 1
ATOM 785 C CA . VAL A 1 102 ? 6.914 -7.203 8.461 1 94.12 102 VAL A CA 1
ATOM 786 C C . VAL A 1 102 ? 7.828 -7.293 9.68 1 94.12 102 VAL A C 1
ATOM 788 O O . VAL A 1 102 ? 8.898 -6.676 9.711 1 94.12 102 VAL A O 1
ATOM 791 N N . SER A 1 103 ? 7.293 -8.047 10.664 1 94.12 103 SER A N 1
ATOM 792 C CA . SER A 1 103 ? 8.086 -8.227 11.875 1 94.12 103 SER A CA 1
ATOM 793 C C . SER A 1 103 ? 8.047 -9.664 12.359 1 94.12 103 SER A C 1
ATOM 795 O O . SER A 1 103 ? 7.23 -10.461 11.883 1 94.12 103 SER A O 1
ATOM 797 N N . GLY A 1 104 ? 8.953 -9.977 13.234 1 93.75 104 GLY A N 1
ATOM 798 C CA . GLY A 1 104 ? 9.031 -11.312 13.797 1 93.75 104 GLY A CA 1
ATOM 799 C C . GLY A 1 104 ? 8.055 -11.539 14.938 1 93.75 104 GLY A C 1
ATOM 800 O O . GLY A 1 104 ? 7.801 -12.68 15.328 1 93.75 104 GLY A O 1
ATOM 801 N N . THR A 1 105 ? 7.516 -10.453 15.477 1 93.69 105 THR A N 1
ATOM 802 C CA . THR A 1 105 ? 6.527 -10.562 16.531 1 93.69 105 THR A CA 1
ATOM 803 C C . THR A 1 105 ? 5.355 -9.617 16.281 1 93.69 105 THR A C 1
ATOM 805 O O . THR A 1 105 ? 5.516 -8.586 15.625 1 93.69 105 THR A O 1
ATOM 808 N N . MET A 1 106 ? 4.266 -10.047 16.859 1 93 106 MET A N 1
ATOM 809 C CA . MET A 1 106 ? 3.072 -9.211 16.766 1 93 106 MET A CA 1
ATOM 810 C C . MET A 1 106 ? 3.32 -7.836 17.375 1 93 106 MET A C 1
ATOM 812 O O . MET A 1 106 ? 2.91 -6.816 16.828 1 93 106 MET A O 1
ATOM 816 N N . ARG A 1 107 ? 3.949 -7.781 18.516 1 92.38 107 ARG A N 1
ATOM 817 C CA . ARG A 1 107 ? 4.219 -6.543 19.25 1 92.38 107 ARG A CA 1
ATOM 818 C C . ARG A 1 107 ? 5.078 -5.598 18.406 1 92.38 107 ARG A C 1
ATOM 820 O O . ARG A 1 107 ? 4.754 -4.414 18.281 1 92.38 107 ARG A O 1
ATOM 827 N N . ALA A 1 108 ? 6.133 -6.113 17.859 1 91.31 108 ALA A N 1
ATOM 828 C CA . ALA A 1 108 ? 7.031 -5.301 17.047 1 91.31 108 ALA A CA 1
ATOM 829 C C . ALA A 1 108 ? 6.312 -4.754 15.812 1 91.31 108 ALA A C 1
ATOM 831 O O . ALA A 1 108 ? 6.473 -3.586 15.461 1 91.31 108 ALA A O 1
ATOM 832 N N . ALA A 1 109 ? 5.539 -5.602 15.195 1 91.62 109 ALA A N 1
ATOM 833 C CA . ALA A 1 109 ? 4.797 -5.172 14.016 1 91.62 109 ALA A CA 1
ATOM 834 C C . ALA A 1 109 ? 3.83 -4.043 14.359 1 91.62 109 ALA A C 1
ATOM 836 O O . ALA A 1 109 ? 3.715 -3.068 13.609 1 91.62 109 ALA A O 1
ATOM 837 N N . ARG A 1 110 ? 3.188 -4.137 15.477 1 90.31 110 ARG A N 1
ATOM 838 C CA . ARG A 1 110 ? 2.23 -3.121 15.906 1 90.31 110 ARG A CA 1
ATOM 839 C C . ARG A 1 110 ? 2.932 -1.808 16.234 1 90.31 110 ARG A C 1
ATOM 841 O O . ARG A 1 110 ? 2.523 -0.746 15.75 1 90.31 110 ARG A O 1
ATOM 848 N N . GLU A 1 111 ? 3.92 -1.829 17.047 1 85.88 111 GLU A N 1
ATOM 849 C CA . GLU A 1 111 ? 4.633 -0.646 17.531 1 85.88 111 GLU A CA 1
ATOM 850 C C . GLU A 1 111 ? 5.297 0.097 16.375 1 85.88 111 GLU A C 1
ATOM 852 O O . GLU A 1 111 ? 5.32 1.329 16.344 1 85.88 111 GLU A O 1
ATOM 857 N N . ARG A 1 112 ? 5.695 -0.701 15.445 1 81.31 112 ARG A N 1
ATOM 858 C CA . ARG A 1 112 ? 6.496 -0.111 14.375 1 81.31 112 ARG A CA 1
ATOM 859 C C . ARG A 1 112 ? 5.609 0.436 13.266 1 81.31 112 ARG A C 1
ATOM 861 O O . ARG A 1 112 ? 5.941 1.443 12.633 1 81.31 112 ARG A O 1
ATOM 868 N N . TYR A 1 113 ? 4.461 -0.28 13.117 1 88.56 113 TYR A N 1
ATOM 869 C CA . TYR A 1 113 ? 3.824 0.007 11.836 1 88.56 113 TYR A CA 1
ATOM 870 C C . TYR A 1 113 ? 2.373 0.431 12.031 1 88.56 113 TYR A C 1
ATOM 872 O O . TYR A 1 113 ? 1.747 0.963 11.109 1 88.56 113 TYR A O 1
ATOM 880 N N . LEU A 1 114 ? 1.916 0.265 13.141 1 87.75 114 LEU A N 1
ATOM 881 C CA . LEU A 1 114 ? 0.512 0.602 13.352 1 87.75 114 LEU A CA 1
ATOM 882 C C . LEU A 1 114 ? 0.372 1.742 14.359 1 87.75 114 LEU A C 1
ATOM 884 O O . LEU A 1 114 ? 1.05 1.755 15.391 1 87.75 114 LEU A O 1
ATOM 888 N N . ASP A 1 115 ? -0.139 2.846 14.008 1 78.5 115 ASP A N 1
ATOM 889 C CA . ASP A 1 115 ? -0.205 4.039 14.844 1 78.5 115 ASP A CA 1
ATOM 890 C C . ASP A 1 115 ? -1.633 4.301 15.32 1 78.5 115 ASP A C 1
ATOM 892 O O . ASP A 1 115 ? -1.908 5.328 15.938 1 78.5 115 ASP A O 1
ATOM 896 N N . GLY A 1 116 ? -2.416 3.338 15.133 1 81.19 116 GLY A N 1
ATOM 897 C CA . GLY A 1 116 ? -3.805 3.607 15.461 1 81.19 116 GLY A CA 1
ATOM 898 C C . GLY A 1 116 ? -4.559 4.316 14.352 1 81.19 116 GLY A C 1
ATOM 899 O O . GLY A 1 116 ? -3.957 4.762 13.375 1 81.19 116 GLY A O 1
ATOM 900 N N . LEU A 1 117 ? -5.812 4.293 14.5 1 80.62 117 LEU A N 1
ATOM 901 C CA . LEU A 1 117 ? -6.652 4.941 13.5 1 80.62 117 LEU A CA 1
ATOM 902 C C . LEU A 1 117 ? -6.984 6.371 13.914 1 80.62 117 LEU A C 1
ATOM 904 O O . LEU A 1 117 ? -7.406 6.613 15.047 1 80.62 117 LEU A O 1
ATOM 908 N N . ASP A 1 118 ? -6.527 7.32 13.117 1 76.31 118 ASP A N 1
ATOM 909 C CA . ASP A 1 118 ? -6.879 8.711 13.398 1 76.31 118 ASP A CA 1
ATOM 910 C C . ASP A 1 118 ? -8.375 8.953 13.18 1 76.31 118 ASP A C 1
ATOM 912 O O . ASP A 1 118 ? -9.016 8.242 12.398 1 76.31 118 ASP A O 1
ATOM 916 N N . THR A 1 119 ? -8.891 9.836 14 1 79.56 119 THR A N 1
ATOM 917 C CA . THR A 1 119 ? -10.273 10.25 13.797 1 79.56 119 THR A CA 1
ATOM 918 C C . THR A 1 119 ? -10.375 11.25 12.641 1 79.56 119 THR A C 1
ATOM 920 O O . THR A 1 119 ? -9.68 12.273 12.633 1 79.56 119 THR A O 1
ATOM 923 N N . PRO A 1 120 ? -11.188 10.875 11.734 1 83.81 120 PRO A N 1
ATOM 924 C CA . PRO A 1 120 ? -11.305 11.82 10.617 1 83.81 120 PRO A CA 1
ATOM 925 C C . PRO A 1 120 ? -12.062 13.094 11.008 1 83.81 120 PRO A C 1
ATOM 927 O O . PRO A 1 120 ? -12.75 13.117 12.031 1 83.81 120 PRO A O 1
ATOM 930 N N . GLU A 1 121 ? -11.773 14.102 10.266 1 86.81 121 GLU A N 1
ATOM 931 C CA . GLU A 1 121 ? -12.531 15.344 10.422 1 86.81 121 GLU A CA 1
ATOM 932 C C . GLU A 1 121 ? -13.734 15.375 9.477 1 86.81 121 GLU A C 1
ATOM 934 O O . GLU A 1 121 ? -13.57 15.32 8.258 1 86.81 121 GLU A O 1
ATOM 939 N N . ARG A 1 122 ? -14.898 15.477 10.141 1 90.31 122 ARG A N 1
ATOM 940 C CA . ARG A 1 122 ? -16.094 15.633 9.328 1 90.31 122 ARG A CA 1
ATOM 941 C C . ARG A 1 122 ? -16.422 17.109 9.102 1 90.31 122 ARG A C 1
ATOM 943 O O . ARG A 1 122 ? -16.297 17.922 10.016 1 90.31 12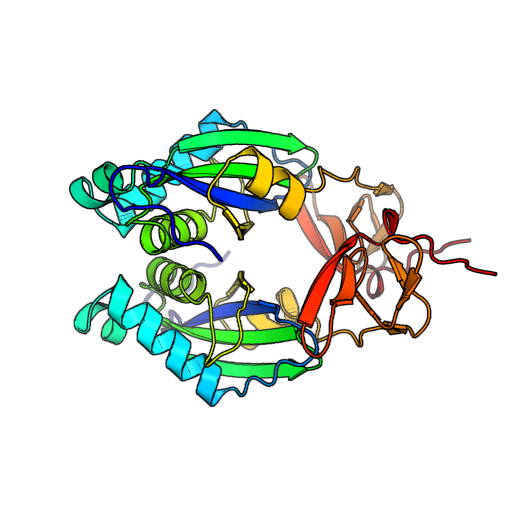2 ARG A O 1
ATOM 950 N N . ARG A 1 123 ? -16.703 17.297 7.871 1 88.75 123 ARG A N 1
ATOM 951 C CA . ARG A 1 123 ? -17.047 18.672 7.5 1 88.75 123 ARG A CA 1
ATOM 952 C C . ARG A 1 123 ? -18.359 18.719 6.727 1 88.75 123 ARG A C 1
ATOM 954 O O . ARG A 1 123 ? -18.688 17.781 6 1 88.75 123 ARG A O 1
ATOM 961 N N . SER A 1 124 ? -19.141 19.828 6.922 1 88.81 124 SER A N 1
ATOM 962 C CA . SER A 1 124 ? -20.422 19.984 6.219 1 88.81 124 SER A CA 1
ATOM 963 C C . SER A 1 124 ? -20.312 21.016 5.109 1 88.81 124 SER A C 1
ATOM 965 O O . SER A 1 124 ? -21.266 21.219 4.359 1 88.81 124 SER A O 1
ATOM 967 N N . ASP A 1 125 ? -19.156 21.578 4.875 1 88.81 125 ASP A N 1
ATOM 968 C CA . ASP A 1 125 ? -19.031 22.672 3.914 1 88.81 125 ASP A CA 1
ATOM 969 C C . ASP A 1 125 ? -17.75 22.531 3.092 1 88.81 125 ASP A C 1
ATOM 971 O O . ASP A 1 125 ? -16.984 23.5 2.951 1 88.81 125 ASP A O 1
ATOM 975 N N . VAL A 1 126 ? -17.594 21.391 2.564 1 89 126 VAL A N 1
ATOM 976 C CA . VAL A 1 126 ? -16.422 21.188 1.704 1 89 126 VAL A CA 1
ATOM 977 C C . VAL A 1 126 ? -16.75 21.672 0.291 1 89 126 VAL A C 1
ATOM 979 O O . VAL A 1 126 ? -17.703 21.203 -0.333 1 89 126 VAL A O 1
ATOM 982 N N . ALA A 1 127 ? -15.953 22.688 -0.144 1 89.69 127 ALA A N 1
ATOM 983 C CA . ALA A 1 127 ? -16.141 23.188 -1.501 1 89.69 127 ALA A CA 1
ATOM 984 C C . ALA A 1 127 ? -15.719 22.156 -2.535 1 89.69 127 ALA A C 1
ATOM 986 O O . ALA A 1 127 ? -14.562 21.734 -2.57 1 89.69 127 ALA A O 1
ATOM 987 N N . PHE A 1 128 ? -16.703 21.766 -3.348 1 86.38 128 PHE A N 1
ATOM 988 C CA . PHE A 1 128 ? -16.453 20.781 -4.395 1 86.38 128 PHE A CA 1
ATOM 989 C C . PHE A 1 128 ? -17.312 21.062 -5.617 1 86.38 128 PHE A C 1
ATOM 991 O O . PHE A 1 128 ? -18.547 21.109 -5.512 1 86.38 128 PHE A O 1
ATOM 998 N N . ASP A 1 129 ? -16.594 21.25 -6.703 1 84.81 129 ASP A N 1
ATOM 999 C CA . ASP A 1 129 ? -17.266 21.516 -7.969 1 84.81 129 ASP A CA 1
ATOM 1000 C C . ASP A 1 129 ? -18.234 22.688 -7.832 1 84.81 129 ASP A C 1
ATOM 1002 O O . ASP A 1 129 ? -19.375 22.609 -8.289 1 84.81 129 ASP A O 1
ATOM 1006 N N . GLY A 1 130 ? -17.844 23.625 -7.051 1 85.69 130 GLY A N 1
ATOM 1007 C CA . GLY A 1 130 ? -18.609 24.859 -6.953 1 85.69 130 GLY A CA 1
ATOM 1008 C C . GLY A 1 130 ? -19.688 24.812 -5.895 1 85.69 130 GLY A C 1
ATOM 1009 O O . GLY A 1 130 ? -20.422 25.781 -5.707 1 85.69 130 GLY A O 1
ATOM 1010 N N . ASP A 1 131 ? -19.844 23.719 -5.262 1 88.19 131 ASP A N 1
ATOM 1011 C CA . ASP A 1 131 ? -20.891 23.578 -4.254 1 88.19 131 ASP A CA 1
ATOM 1012 C C . ASP A 1 131 ? -20.297 23.172 -2.906 1 88.19 131 ASP A C 1
ATOM 1014 O O . ASP A 1 131 ? -19.203 22.609 -2.846 1 88.19 131 ASP A O 1
ATOM 1018 N N . ALA A 1 132 ? -21 23.469 -1.863 1 90.62 132 ALA A N 1
ATOM 1019 C CA . ALA A 1 132 ? -20.641 22.969 -0.532 1 90.62 132 ALA A CA 1
ATOM 1020 C C . ALA A 1 132 ? -21.266 21.609 -0.259 1 90.62 132 ALA A C 1
ATOM 1022 O O . ALA A 1 132 ? -22.469 21.422 -0.48 1 90.62 132 ALA A O 1
ATOM 1023 N N . ARG A 1 133 ? -20.453 20.766 0.105 1 90.94 133 ARG A N 1
ATOM 1024 C CA . ARG A 1 133 ? -20.906 19.406 0.363 1 90.94 133 ARG A CA 1
ATOM 1025 C C . ARG A 1 133 ? -20.359 18.875 1.685 1 90.94 133 ARG A C 1
ATOM 1027 O O . ARG A 1 133 ? -19.422 19.453 2.242 1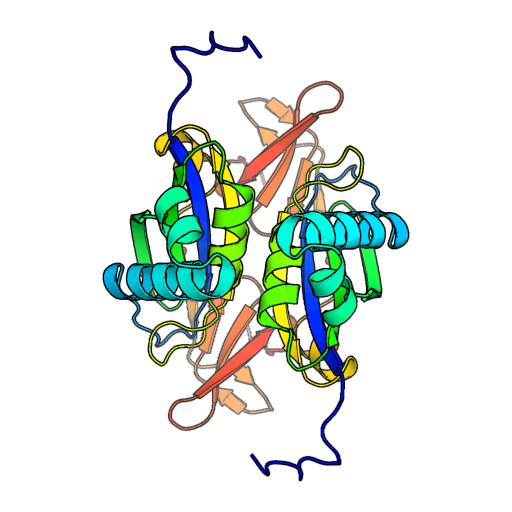 90.94 133 ARG A O 1
ATOM 1034 N N . ASP A 1 134 ? -21.062 17.828 2.17 1 91.81 134 ASP A N 1
ATOM 1035 C CA . ASP A 1 134 ? -20.484 17.125 3.314 1 91.81 134 ASP A CA 1
ATOM 1036 C C . ASP A 1 134 ? -19.25 16.328 2.908 1 91.81 134 ASP A C 1
ATOM 1038 O O . ASP A 1 134 ? -19.141 15.898 1.76 1 91.81 134 ASP A O 1
ATOM 1042 N N . GLY A 1 135 ? -18.25 16.25 3.816 1 92.62 135 GLY A N 1
ATOM 1043 C CA . GLY A 1 135 ? -17.047 15.492 3.502 1 92.62 135 GLY A CA 1
ATOM 1044 C C . GLY A 1 135 ? -16.281 15.039 4.734 1 92.62 135 GLY A C 1
ATOM 1045 O O . GLY A 1 135 ? -16.625 15.414 5.855 1 92.62 135 GLY A O 1
ATOM 1046 N N . VAL A 1 136 ? -15.43 14.086 4.527 1 92 136 VAL A N 1
ATOM 1047 C CA . VAL A 1 136 ? -14.523 13.57 5.547 1 92 136 VAL A CA 1
ATOM 1048 C C . VAL A 1 136 ? -13.078 13.852 5.145 1 92 136 VAL A C 1
ATOM 1050 O O . VAL A 1 136 ? -12.656 13.484 4.047 1 92 136 VAL A O 1
ATOM 1053 N N . CYS A 1 137 ? -12.344 14.469 6.062 1 88.25 137 CYS A N 1
ATOM 1054 C CA . CYS A 1 137 ? -10.969 14.852 5.77 1 88.25 137 CYS A CA 1
ATOM 1055 C C . CYS A 1 137 ? -9.984 13.953 6.5 1 88.25 137 CYS A C 1
ATOM 1057 O O . CYS A 1 137 ? -10.172 13.633 7.672 1 88.25 137 CYS A O 1
ATOM 1059 N N . ARG A 1 138 ? -9.008 13.578 5.785 1 83.38 138 ARG A N 1
ATOM 1060 C CA . ARG A 1 138 ? -7.883 12.82 6.316 1 83.38 138 ARG A CA 1
ATOM 1061 C C . ARG A 1 138 ? -6.562 13.328 5.75 1 83.38 138 ARG A C 1
ATOM 1063 O O . ARG A 1 138 ? -6.215 13.031 4.602 1 83.38 138 ARG A O 1
ATOM 1070 N N . GLY A 1 139 ? -5.859 13.992 6.66 1 77.5 139 GLY A N 1
ATOM 1071 C CA . GLY A 1 139 ? -4.66 14.617 6.133 1 77.5 139 GLY A CA 1
ATOM 1072 C C . GLY A 1 139 ? -4.934 15.539 4.961 1 77.5 139 GLY A C 1
ATOM 1073 O O . GLY A 1 139 ? -5.73 16.469 5.07 1 77.5 139 GLY A O 1
ATOM 1074 N N . GLU A 1 140 ? -4.285 15.164 3.758 1 77 140 GLU A N 1
ATOM 1075 C CA . GLU A 1 140 ? -4.43 16.016 2.584 1 77 140 GLU A CA 1
ATOM 1076 C C . GLU A 1 140 ? -5.566 15.531 1.685 1 77 140 GLU A C 1
ATOM 1078 O O . GLU A 1 140 ? -5.895 16.188 0.688 1 77 140 GLU A O 1
ATOM 1083 N N . ASN A 1 141 ? -6.176 14.492 2.158 1 82.44 141 ASN A N 1
ATOM 1084 C CA . ASN A 1 141 ? -7.242 13.906 1.351 1 82.44 141 ASN A CA 1
ATOM 1085 C C . ASN A 1 141 ? -8.617 14.227 1.928 1 82.44 141 ASN A C 1
ATOM 1087 O O . ASN A 1 141 ? -8.773 14.367 3.143 1 82.44 141 ASN A O 1
ATOM 1091 N N . VAL A 1 142 ? -9.602 14.328 0.961 1 88 142 VAL A N 1
ATOM 1092 C CA . VAL A 1 142 ? -10.984 14.57 1.368 1 88 142 VAL A CA 1
ATOM 1093 C C . VAL A 1 142 ? -11.922 13.656 0.581 1 88 142 VAL A C 1
ATOM 1095 O O . VAL A 1 142 ? -11.797 13.531 -0.64 1 88 142 VAL A O 1
ATOM 1098 N N . ASP A 1 143 ? -12.711 12.984 1.285 1 90.75 143 ASP A N 1
ATOM 1099 C CA . ASP A 1 143 ? -13.828 12.266 0.675 1 90.75 143 ASP A CA 1
ATOM 1100 C C . ASP A 1 143 ? -15.109 13.094 0.736 1 90.75 143 ASP A C 1
ATOM 1102 O O . ASP A 1 143 ? -15.547 13.492 1.818 1 90.75 143 ASP A O 1
ATOM 1106 N N . VAL A 1 144 ? -15.672 13.352 -0.43 1 92.19 144 VAL A N 1
ATOM 1107 C CA . VAL A 1 144 ? -16.844 14.219 -0.514 1 92.19 144 VAL A CA 1
ATOM 1108 C C . VAL A 1 144 ? -18.062 13.406 -0.943 1 92.19 144 VAL A C 1
ATOM 1110 O O . VAL A 1 144 ? -17.953 12.531 -1.801 1 92.19 144 VAL A O 1
ATOM 1113 N N . VAL A 1 145 ? -19.156 13.719 -0.342 1 91.69 145 VAL A N 1
ATOM 1114 C CA . VAL A 1 145 ? -20.391 13.039 -0.703 1 91.69 145 VAL A CA 1
ATOM 1115 C C . VAL A 1 145 ? -20.781 13.398 -2.135 1 91.69 145 VAL A C 1
ATOM 1117 O O . VAL A 1 145 ? -20.797 14.578 -2.504 1 91.69 145 VAL A O 1
ATOM 1120 N N . ALA A 1 146 ? -20.875 12.375 -2.92 1 89.31 146 ALA A N 1
ATOM 1121 C CA . ALA A 1 146 ? -21.281 12.539 -4.312 1 89.31 146 ALA A CA 1
ATOM 1122 C C . ALA A 1 146 ? -22.609 11.82 -4.586 1 89.31 146 ALA A C 1
ATOM 1124 O O . ALA A 1 146 ? -22.641 10.594 -4.711 1 89.31 146 ALA A O 1
ATOM 1125 N N . GLY A 1 147 ? -23.594 12.578 -4.898 1 83.12 147 GLY A N 1
ATOM 1126 C CA . GLY A 1 147 ? -24.906 11.984 -5.121 1 83.12 147 GLY A CA 1
ATOM 1127 C C . GLY A 1 147 ? -25.516 11.398 -3.861 1 83.12 147 GLY A C 1
ATOM 1128 O O . GLY A 1 147 ? -25.266 11.883 -2.756 1 83.12 147 GLY A O 1
ATOM 1129 N N . ASP A 1 148 ? -26.391 10.469 -4.004 1 79.19 148 ASP A N 1
ATOM 1130 C CA . ASP A 1 148 ? -27.156 9.945 -2.875 1 79.19 148 ASP A CA 1
ATOM 1131 C C . ASP A 1 148 ? -26.312 8.969 -2.051 1 79.19 148 ASP A C 1
ATOM 1133 O O . ASP A 1 148 ? -26.438 8.93 -0.823 1 79.19 148 ASP A O 1
ATOM 1137 N N . ASP A 1 149 ? -25.484 8.328 -2.514 1 76.75 149 ASP A N 1
ATOM 1138 C CA . ASP A 1 149 ? -24.781 7.332 -1.717 1 76.75 149 ASP A CA 1
ATOM 1139 C C . ASP A 1 149 ? -23.359 7.117 -2.23 1 76.75 149 ASP A C 1
ATOM 1141 O O . ASP A 1 149 ? -22.812 6.023 -2.109 1 76.75 149 ASP A O 1
ATOM 1145 N N . GLY A 1 150 ? -22.922 8.156 -2.766 1 87.88 150 GLY A N 1
ATOM 1146 C CA . GLY A 1 150 ? -21.609 7.945 -3.357 1 87.88 150 GLY A CA 1
ATOM 1147 C C . GLY A 1 150 ? -20.547 8.859 -2.783 1 87.88 150 GLY A C 1
ATOM 1148 O O . GLY A 1 150 ? -20.844 9.766 -2 1 87.88 150 GLY A O 1
ATOM 1149 N N . TRP A 1 151 ? -19.375 8.422 -2.908 1 90.81 151 TRP A N 1
ATOM 1150 C CA . TRP A 1 151 ? -18.219 9.211 -2.475 1 90.81 151 TRP A CA 1
ATOM 1151 C C . TRP A 1 151 ? -17.234 9.422 -3.623 1 90.81 151 TRP A C 1
ATOM 1153 O O . TRP A 1 151 ? -17.125 8.57 -4.508 1 90.81 151 TRP A O 1
ATOM 1163 N N . VAL A 1 152 ? -16.625 10.594 -3.584 1 87.75 152 VAL A N 1
ATOM 1164 C CA . VAL A 1 152 ? -15.523 10.875 -4.492 1 87.75 152 VAL A CA 1
ATOM 1165 C C . VAL A 1 152 ? -14.344 11.445 -3.707 1 87.75 152 VAL A C 1
ATOM 1167 O O . VAL A 1 152 ? -14.531 12.219 -2.768 1 87.75 152 VAL A O 1
ATOM 1170 N N . GLY A 1 153 ? -13.195 10.945 -4.016 1 86.81 153 GLY A N 1
ATOM 1171 C CA . GLY A 1 153 ? -11.992 11.438 -3.365 1 86.81 153 GLY A CA 1
ATOM 1172 C C . GLY A 1 153 ? -11.43 12.688 -4.016 1 86.81 153 GLY A C 1
ATOM 1173 O O . GLY A 1 153 ? -11.492 12.836 -5.238 1 86.81 153 GLY A O 1
ATOM 1174 N N . ALA A 1 154 ? -10.875 13.602 -3.172 1 85.5 154 ALA A N 1
ATOM 1175 C CA . ALA A 1 154 ? -10.195 14.812 -3.621 1 85.5 154 ALA A CA 1
ATOM 1176 C C . ALA A 1 154 ? -9.055 15.188 -2.684 1 85.5 154 ALA A C 1
ATOM 1178 O O . ALA A 1 154 ? -8.883 14.57 -1.63 1 85.5 154 ALA A O 1
ATOM 1179 N N . ARG A 1 155 ? -8.219 16.031 -3.207 1 82.75 155 ARG A N 1
ATOM 1180 C CA . ARG A 1 155 ? -7.191 16.594 -2.34 1 82.75 155 ARG A CA 1
ATOM 1181 C C . ARG A 1 155 ? -7.676 17.875 -1.682 1 82.75 155 ARG A C 1
ATOM 1183 O O . ARG A 1 155 ? -8.414 18.656 -2.293 1 82.75 155 ARG A O 1
ATOM 1190 N N . ARG A 1 156 ? -7.223 18.094 -0.513 1 79.69 156 ARG A N 1
ATOM 1191 C CA . ARG A 1 156 ? -7.629 19.266 0.241 1 79.69 156 ARG A CA 1
ATOM 1192 C C . ARG A 1 156 ? -7.32 20.547 -0.536 1 79.69 156 ARG A C 1
ATOM 1194 O O . ARG A 1 156 ? -8.109 21.5 -0.519 1 79.69 156 ARG A O 1
ATOM 1201 N N . ARG A 1 157 ? -6.242 20.516 -1.197 1 76.12 157 ARG A N 1
ATOM 1202 C CA . ARG A 1 157 ? -5.824 21.703 -1.938 1 76.12 157 ARG A CA 1
ATOM 1203 C C . ARG A 1 157 ? -6.777 21.984 -3.088 1 76.12 157 ARG A C 1
ATOM 1205 O O . ARG A 1 157 ? -6.883 23.141 -3.541 1 76.12 157 ARG A O 1
ATOM 1212 N N . ASP A 1 158 ? -7.438 21.062 -3.502 1 78.38 158 ASP A N 1
ATOM 1213 C CA . ASP A 1 158 ? -8.375 21.219 -4.613 1 78.38 158 ASP A CA 1
ATOM 1214 C C . ASP A 1 158 ? -9.766 21.578 -4.105 1 78.38 158 ASP A C 1
ATOM 1216 O O . ASP A 1 158 ? -10.664 21.859 -4.898 1 78.38 158 ASP A O 1
ATOM 1220 N N . CYS A 1 159 ? -9.797 21.516 -2.754 1 78.12 159 CYS A N 1
ATOM 1221 C CA . CYS A 1 159 ? -11.102 21.797 -2.15 1 78.12 159 CYS A CA 1
ATOM 1222 C C . CYS A 1 159 ? -11.102 23.125 -1.421 1 78.12 159 CYS A C 1
ATOM 1224 O O . CYS A 1 159 ? -10.086 23.531 -0.853 1 78.12 159 CYS A O 1
ATOM 1226 N N . GLY A 1 160 ? -11.445 24.328 -1.888 1 63.47 160 GLY A N 1
ATOM 1227 C CA . GLY A 1 160 ? -11.508 25.609 -1.201 1 63.47 160 GLY A CA 1
ATOM 1228 C C . GLY A 1 160 ? -12.031 25.5 0.219 1 63.47 160 GLY A C 1
ATOM 1229 O O . GLY A 1 160 ? -13.148 25.031 0.44 1 63.47 160 GLY A O 1
ATOM 1230 N N . THR A 1 161 ? -11.203 25.062 1.214 1 54.81 161 THR A N 1
ATOM 1231 C CA . THR A 1 161 ? -11.781 25.156 2.551 1 54.81 161 THR A CA 1
ATOM 1232 C C . THR A 1 161 ? -11.781 26.609 3.037 1 54.81 161 THR A C 1
ATOM 1234 O O . THR A 1 161 ? -10.773 27.297 2.928 1 54.81 161 THR A O 1
ATOM 1237 N N . ASP A 1 162 ? -12.797 27.344 2.867 1 45.25 162 ASP A N 1
ATOM 1238 C CA . ASP A 1 162 ? -12.914 28.688 3.426 1 45.25 162 ASP A CA 1
ATOM 1239 C C . ASP A 1 162 ? -12.523 28.703 4.902 1 45.25 162 ASP A C 1
ATOM 1241 O O . ASP A 1 162 ? -13.227 28.141 5.742 1 45.25 162 ASP A O 1
ATOM 1245 N N . GLY A 1 163 ? -11.492 28.359 5.328 1 39.38 163 GLY A N 1
ATOM 1246 C CA . GLY A 1 163 ? -11.195 28.812 6.676 1 39.38 163 GLY A CA 1
ATOM 1247 C C . GLY A 1 163 ? -11.375 30.312 6.855 1 39.38 163 GLY A C 1
ATOM 1248 O O . GLY A 1 163 ? -10.75 31.109 6.152 1 39.38 163 GLY A O 1
ATOM 1249 N N . GLU A 1 164 ? -12.547 30.703 7.113 1 33.06 164 GLU A N 1
ATOM 1250 C CA . GLU A 1 164 ? -12.547 31.875 7.988 1 33.06 164 GLU A CA 1
ATOM 1251 C C . GLU A 1 164 ? -11.719 31.625 9.242 1 33.06 164 GLU A C 1
ATOM 1253 O O . GLU A 1 164 ? -11.711 30.516 9.773 1 33.06 164 GLU A O 1
ATOM 1258 N N . MET B 1 1 ? -22.688 2.787 -16.703 1 36.94 1 MET B N 1
ATOM 1259 C CA . MET B 1 1 ? -21.406 2.711 -17.391 1 36.94 1 MET B CA 1
ATOM 1260 C C . MET B 1 1 ? -21.531 1.976 -18.719 1 36.94 1 MET B C 1
ATOM 1262 O O . MET B 1 1 ? -21.984 0.829 -18.75 1 36.94 1 MET B O 1
ATOM 12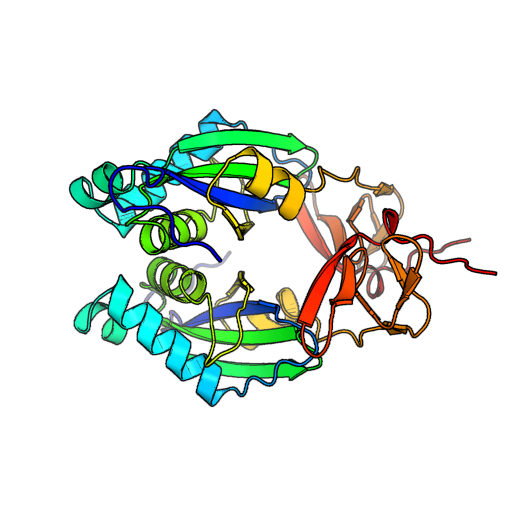66 N N . LYS B 1 2 ? -21.625 2.637 -19.766 1 39.25 2 LYS B N 1
ATOM 1267 C CA . LYS B 1 2 ? -21.766 2.008 -21.078 1 39.25 2 LYS B CA 1
ATOM 1268 C C . LYS B 1 2 ? -20.656 0.992 -21.312 1 39.25 2 LYS B C 1
ATOM 1270 O O . LYS B 1 2 ? -19.469 1.326 -21.219 1 39.25 2 LYS B O 1
ATOM 1275 N N . HIS B 1 3 ? -20.828 -0.228 -21.219 1 49.31 3 HIS B N 1
ATOM 1276 C CA . HIS B 1 3 ? -19.891 -1.316 -21.484 1 49.31 3 HIS B CA 1
ATOM 1277 C C . HIS B 1 3 ? -19.438 -1.315 -22.938 1 49.31 3 HIS B C 1
ATOM 1279 O O . HIS B 1 3 ? -20.25 -1.21 -23.859 1 49.31 3 HIS B O 1
ATOM 1285 N N . LEU B 1 4 ? -18.266 -0.825 -23.219 1 52.62 4 LEU B N 1
ATOM 1286 C CA . LEU B 1 4 ? -17.781 -0.85 -24.594 1 52.62 4 LEU B CA 1
ATOM 1287 C C . LEU B 1 4 ? -17.781 -2.271 -25.141 1 52.62 4 LEU B C 1
ATOM 1289 O O . LEU B 1 4 ? -17.562 -3.232 -24.406 1 52.62 4 LEU B O 1
ATOM 1293 N N . PRO B 1 5 ? -18.203 -2.457 -26.422 1 50.12 5 PRO B N 1
ATOM 1294 C CA . PRO B 1 5 ? -18.141 -3.773 -27.062 1 50.12 5 PRO B CA 1
ATOM 1295 C C . PRO B 1 5 ? -16.797 -4.461 -26.891 1 50.12 5 PRO B C 1
ATOM 1297 O O . PRO B 1 5 ? -15.766 -3.787 -26.734 1 50.12 5 PRO B O 1
ATOM 1300 N N . LYS B 1 6 ? -16.719 -5.719 -26.797 1 53 6 LYS B N 1
ATOM 1301 C CA . LYS B 1 6 ? -15.562 -6.578 -26.531 1 53 6 LYS B CA 1
ATOM 1302 C C . LYS B 1 6 ? -14.398 -6.238 -27.453 1 53 6 LYS B C 1
ATOM 1304 O O . LYS B 1 6 ? -13.234 -6.355 -27.078 1 53 6 LYS B O 1
ATOM 1309 N N . HIS B 1 7 ? -14.586 -6.02 -28.656 1 53.22 7 HIS B N 1
ATOM 1310 C CA . HIS B 1 7 ? -13.539 -5.859 -29.672 1 53.22 7 HIS B CA 1
ATOM 1311 C C . HIS B 1 7 ? -12.781 -4.551 -29.469 1 53.22 7 HIS B C 1
ATOM 1313 O O . HIS B 1 7 ? -11.672 -4.383 -29.984 1 53.22 7 HIS B O 1
ATOM 1319 N N . VAL B 1 8 ? -13.32 -3.623 -28.766 1 55.47 8 VAL B N 1
ATOM 1320 C CA . VAL B 1 8 ? -12.742 -2.299 -28.578 1 55.47 8 VAL B CA 1
ATOM 1321 C C . VAL B 1 8 ? -12.188 -2.182 -27.156 1 55.47 8 VAL B C 1
ATOM 1323 O O . VAL B 1 8 ? -11.734 -1.11 -26.75 1 55.47 8 VAL B O 1
ATOM 1326 N N . ARG B 1 9 ? -12.039 -3.285 -26.547 1 64.31 9 ARG B N 1
ATOM 1327 C CA . ARG B 1 9 ? -11.672 -3.178 -25.141 1 64.31 9 ARG B CA 1
ATOM 1328 C C . ARG B 1 9 ? -10.172 -2.984 -24.969 1 64.31 9 ARG B C 1
ATOM 1330 O O . ARG B 1 9 ? -9.375 -3.693 -25.594 1 64.31 9 ARG B O 1
ATOM 1337 N N . PRO B 1 10 ? -9.773 -1.899 -24.328 1 68.62 10 PRO B N 1
ATOM 1338 C CA . PRO B 1 10 ? -8.344 -1.652 -24.172 1 68.62 10 PRO B CA 1
ATOM 1339 C C . PRO B 1 10 ? -7.586 -2.869 -23.641 1 68.62 10 PRO B C 1
ATOM 1341 O O . PRO B 1 10 ? -8.078 -3.566 -22.75 1 68.62 10 PRO B O 1
ATOM 1344 N N . ARG B 1 11 ? -6.484 -3.17 -24.312 1 89.56 11 ARG B N 1
ATOM 1345 C CA . ARG B 1 11 ? -5.676 -4.355 -24.047 1 89.56 11 ARG B CA 1
ATOM 1346 C C . ARG B 1 11 ? -4.883 -4.195 -22.766 1 89.56 11 ARG B C 1
ATOM 1348 O O . ARG B 1 11 ? -4.477 -5.184 -22.141 1 89.56 11 ARG B O 1
ATOM 1355 N N . TRP B 1 12 ? -4.906 -2.93 -22.344 1 94.88 12 TRP B N 1
ATOM 1356 C CA . TRP B 1 12 ? -3.986 -2.689 -21.234 1 94.88 12 TRP B CA 1
ATOM 1357 C C . TRP B 1 12 ? -4.695 -1.999 -20.078 1 94.88 12 TRP B C 1
ATOM 1359 O O . TRP B 1 12 ? -5.695 -1.306 -20.266 1 94.88 12 TRP B O 1
ATOM 1369 N N . ARG B 1 13 ? -4.215 -2.309 -18.875 1 96.38 13 ARG B N 1
ATOM 1370 C CA . ARG B 1 13 ? -4.562 -1.595 -17.641 1 96.38 13 ARG B CA 1
ATOM 1371 C C . ARG B 1 13 ? -3.34 -0.922 -17.031 1 96.38 13 ARG B C 1
ATOM 1373 O O . ARG B 1 13 ? -2.207 -1.338 -17.281 1 96.38 13 ARG B O 1
ATOM 1380 N N . TYR B 1 14 ? -3.645 0.103 -16.281 1 97.31 14 TYR B N 1
ATOM 1381 C CA . TYR B 1 14 ? -2.561 0.89 -15.711 1 97.31 14 TYR B CA 1
ATOM 1382 C C . TYR B 1 14 ? -2.689 0.965 -14.188 1 97.31 14 TYR B C 1
ATOM 1384 O O . TYR B 1 14 ? -3.693 1.457 -13.672 1 97.31 14 TYR B O 1
ATOM 1392 N N . LEU B 1 15 ? -1.633 0.468 -13.555 1 97.44 15 LEU B N 1
ATOM 1393 C CA . LEU B 1 15 ? -1.591 0.49 -12.094 1 97.44 15 LEU B CA 1
ATOM 1394 C C . LEU B 1 15 ? -0.794 1.688 -11.594 1 97.44 15 LEU B C 1
ATOM 1396 O O . LEU B 1 15 ? 0.358 1.884 -11.984 1 97.44 15 LEU B O 1
ATOM 1400 N N . ALA B 1 16 ? -1.433 2.52 -10.773 1 97.44 16 ALA B N 1
ATOM 1401 C CA . ALA B 1 16 ? -0.724 3.594 -10.078 1 97.44 16 ALA B CA 1
ATOM 1402 C C . ALA B 1 16 ? -0.042 3.078 -8.812 1 97.44 16 ALA B C 1
ATOM 1404 O O . ALA B 1 16 ? -0.695 2.512 -7.938 1 97.44 16 ALA B O 1
ATOM 1405 N N . VAL B 1 17 ? 1.241 3.314 -8.758 1 97.44 17 VAL B N 1
ATOM 1406 C CA . VAL B 1 17 ? 2.041 2.713 -7.695 1 97.44 17 VAL B CA 1
ATOM 1407 C C . VAL B 1 17 ? 2.752 3.805 -6.898 1 97.44 17 VAL B C 1
ATOM 1409 O O . VAL B 1 17 ? 3.369 4.703 -7.48 1 97.44 17 VAL B O 1
ATOM 1412 N N . GLY B 1 18 ? 2.609 3.74 -5.582 1 95.38 18 GLY B N 1
ATOM 1413 C CA . GLY B 1 18 ? 3.426 4.559 -4.695 1 95.38 18 GLY B CA 1
ATOM 1414 C C . GLY B 1 18 ? 4.637 3.822 -4.152 1 95.38 18 GLY B C 1
ATOM 1415 O O . GLY B 1 18 ? 4.559 2.629 -3.852 1 95.38 18 GLY B O 1
ATOM 1416 N N . ILE B 1 19 ? 5.703 4.516 -4.008 1 95.81 19 ILE B N 1
ATOM 1417 C CA . ILE B 1 19 ? 6.961 3.967 -3.504 1 95.81 19 ILE B CA 1
ATOM 1418 C C . ILE B 1 19 ? 7.473 4.832 -2.354 1 95.81 19 ILE B C 1
ATOM 1420 O O . ILE B 1 19 ? 7.512 6.059 -2.461 1 95.81 19 ILE B O 1
ATOM 1424 N N . GLU B 1 20 ? 7.836 4.207 -1.28 1 93.19 20 GLU B N 1
ATOM 1425 C CA . GLU B 1 20 ? 8.453 4.883 -0.143 1 93.19 20 GLU B CA 1
ATOM 1426 C C . GLU B 1 20 ? 9.789 4.246 0.218 1 93.19 20 GLU B C 1
ATOM 1428 O O . GLU B 1 20 ? 9.898 3.02 0.297 1 93.19 20 GLU B O 1
ATOM 1433 N N . ALA B 1 21 ? 10.789 5.055 0.396 1 94.62 21 ALA B N 1
ATOM 1434 C CA . ALA B 1 21 ? 12.133 4.641 0.792 1 94.62 21 ALA B CA 1
ATOM 1435 C C . ALA B 1 21 ? 12.75 5.645 1.766 1 94.62 21 ALA B C 1
ATOM 1437 O O . ALA B 1 21 ? 12.102 6.613 2.162 1 94.62 21 ALA B O 1
ATOM 1438 N N . TRP B 1 22 ? 13.898 5.281 2.207 1 93.5 22 TRP B N 1
ATOM 1439 C CA . TRP B 1 22 ? 14.609 6.246 3.045 1 93.5 22 TRP B CA 1
ATOM 1440 C C . TRP B 1 22 ? 15.023 7.469 2.234 1 93.5 22 TRP B C 1
ATOM 1442 O O . TRP B 1 22 ? 15.211 7.383 1.018 1 93.5 22 TRP B O 1
ATOM 1452 N N . PRO B 1 23 ? 15.18 8.602 2.887 1 91.94 23 PRO B N 1
ATOM 1453 C CA . PRO B 1 23 ? 15.398 9.867 2.184 1 91.94 23 PRO B CA 1
ATOM 1454 C C . PRO B 1 23 ? 16.656 9.852 1.32 1 91.94 23 PRO B C 1
ATOM 1456 O O . PRO B 1 23 ? 16.75 10.594 0.345 1 91.94 23 PRO B O 1
ATOM 1459 N N . ASP B 1 24 ? 17.562 9.023 1.611 1 91.31 24 ASP B N 1
ATOM 1460 C CA . ASP B 1 24 ? 18.828 9.039 0.887 1 91.31 24 ASP B CA 1
ATOM 1461 C C . ASP B 1 24 ? 18.812 8.039 -0.266 1 91.31 24 ASP B C 1
ATOM 1463 O O . ASP B 1 24 ? 19.781 7.945 -1.03 1 91.31 24 ASP B O 1
ATOM 1467 N N . ALA B 1 25 ? 17.766 7.375 -0.375 1 94.06 25 ALA B N 1
ATOM 1468 C CA . ALA B 1 25 ? 17.672 6.383 -1.446 1 94.06 25 ALA B CA 1
ATOM 1469 C C . ALA B 1 25 ? 17.578 7.062 -2.811 1 94.06 25 ALA B C 1
ATOM 1471 O O . ALA B 1 25 ? 16.875 8.055 -2.969 1 94.06 25 ALA B O 1
ATOM 1472 N N . GLY B 1 26 ? 18.297 6.594 -3.764 1 94.31 26 GLY B N 1
ATOM 1473 C CA . GLY B 1 26 ? 18.203 6.941 -5.172 1 94.31 26 GLY B CA 1
ATOM 1474 C C . GLY B 1 26 ? 17.797 5.773 -6.047 1 94.31 26 GLY B C 1
ATOM 1475 O O . GLY B 1 26 ? 18.578 4.84 -6.242 1 94.31 26 GLY B O 1
ATOM 1476 N N . ILE B 1 27 ? 16.594 5.859 -6.512 1 96.81 27 ILE B N 1
ATOM 1477 C CA . ILE B 1 27 ? 16.078 4.73 -7.281 1 96.81 27 ILE B CA 1
ATOM 1478 C C . ILE B 1 27 ? 15.656 5.203 -8.672 1 96.81 27 ILE B C 1
ATOM 1480 O O . ILE B 1 27 ? 14.734 6.012 -8.805 1 96.81 27 ILE B O 1
ATOM 1484 N N . GLU B 1 28 ? 16.266 4.676 -9.641 1 98 28 GLU B N 1
ATOM 1485 C CA . GLU B 1 28 ? 15.93 5.023 -11.016 1 98 28 GLU B CA 1
ATOM 1486 C C . GLU B 1 28 ? 14.812 4.137 -11.555 1 98 28 GLU B C 1
ATOM 1488 O O . GLU B 1 28 ? 14.562 3.049 -11.023 1 98 28 GLU B O 1
ATOM 1493 N N . ARG B 1 29 ? 14.25 4.602 -12.602 1 98.19 29 ARG B N 1
ATOM 1494 C CA . ARG B 1 29 ? 13.172 3.871 -13.266 1 98.19 29 ARG B CA 1
ATOM 1495 C C . ARG B 1 29 ? 13.625 2.467 -13.648 1 98.19 29 ARG B C 1
ATOM 1497 O O . ARG B 1 29 ? 12.891 1.496 -13.453 1 98.19 29 ARG B O 1
ATOM 1504 N N . SER B 1 30 ? 14.812 2.387 -14.188 1 98.5 30 SER B N 1
ATOM 1505 C CA . SER B 1 30 ? 15.312 1.099 -14.656 1 98.5 30 SER B CA 1
ATOM 1506 C C . SER B 1 30 ? 15.508 0.128 -13.492 1 98.5 30 SER B C 1
ATOM 1508 O O . SER B 1 30 ? 15.281 -1.075 -13.641 1 98.5 30 SER B O 1
ATOM 1510 N N . ASP B 1 31 ? 15.93 0.688 -12.406 1 98.31 31 ASP B N 1
ATOM 1511 C CA . ASP B 1 31 ? 16.109 -0.148 -11.219 1 98.31 31 ASP B CA 1
ATOM 1512 C C . ASP B 1 31 ? 14.766 -0.693 -10.727 1 98.31 31 ASP B C 1
ATOM 1514 O O . ASP B 1 31 ? 14.656 -1.872 -10.383 1 98.31 31 ASP B O 1
ATOM 1518 N N . PHE B 1 32 ? 13.867 0.199 -10.727 1 98.56 32 PHE B N 1
ATOM 1519 C CA . PHE B 1 32 ? 12.547 -0.227 -10.273 1 98.56 32 PHE B CA 1
ATOM 1520 C C . PHE B 1 32 ? 11.945 -1.24 -11.234 1 98.56 32 PHE B C 1
ATOM 1522 O O . PHE B 1 32 ? 11.344 -2.23 -10.812 1 98.56 32 PHE B O 1
ATOM 1529 N N . GLN B 1 33 ? 12.086 -1.069 -12.492 1 98.69 33 GLN B N 1
ATOM 1530 C CA . GLN B 1 33 ? 11.594 -1.998 -13.508 1 98.69 33 GLN B CA 1
ATOM 1531 C C . GLN B 1 33 ? 12.219 -3.381 -13.328 1 98.69 33 GLN B C 1
ATOM 1533 O O . GLN B 1 33 ? 11.523 -4.395 -13.414 1 98.69 33 GLN B O 1
ATOM 1538 N N . ARG B 1 34 ? 13.453 -3.404 -13.102 1 98.38 34 ARG B N 1
ATOM 1539 C CA . ARG B 1 34 ? 14.141 -4.676 -12.914 1 98.38 34 ARG B CA 1
ATOM 1540 C C . ARG B 1 34 ? 13.617 -5.402 -11.68 1 98.38 34 ARG B C 1
ATOM 1542 O O . ARG B 1 34 ? 13.375 -6.613 -11.719 1 98.38 34 ARG B O 1
ATOM 1549 N N . ALA B 1 35 ? 13.5 -4.648 -10.633 1 98.06 35 ALA B N 1
ATOM 1550 C CA . ALA B 1 35 ? 12.961 -5.238 -9.406 1 98.06 35 ALA B CA 1
ATOM 1551 C C . ALA B 1 35 ? 11.562 -5.805 -9.641 1 98.06 35 ALA B C 1
ATOM 1553 O O . ALA B 1 35 ? 11.219 -6.867 -9.125 1 98.06 35 ALA B O 1
ATOM 1554 N N . LEU B 1 36 ? 10.789 -5.098 -10.406 1 98.06 36 LEU B N 1
ATOM 1555 C CA . LEU B 1 36 ? 9.43 -5.516 -10.719 1 98.06 36 LEU B CA 1
ATOM 1556 C C . LEU B 1 36 ? 9.43 -6.805 -11.531 1 98.06 36 LEU B C 1
ATOM 1558 O O . LEU B 1 36 ? 8.664 -7.727 -11.25 1 98.06 36 LEU B O 1
ATOM 1562 N N . TRP B 1 37 ? 10.273 -6.918 -12.477 1 97.69 37 TRP B N 1
ATOM 1563 C CA . TRP B 1 37 ? 10.375 -8.125 -13.289 1 97.69 37 TRP B CA 1
ATOM 1564 C C . TRP B 1 37 ? 10.836 -9.312 -12.445 1 97.69 37 TRP B C 1
ATOM 1566 O O . TRP B 1 37 ? 10.328 -10.422 -12.594 1 97.69 37 TRP B O 1
ATOM 1576 N N . PHE B 1 38 ? 11.758 -9.047 -11.633 1 96.88 38 PHE B N 1
ATOM 1577 C CA . PHE B 1 38 ? 12.234 -10.109 -10.75 1 96.88 38 PHE B CA 1
ATOM 1578 C C . PHE B 1 38 ? 11.117 -10.609 -9.844 1 96.88 38 PHE B C 1
ATOM 1580 O O . PHE B 1 38 ? 10.922 -11.82 -9.695 1 96.88 38 PHE B O 1
ATOM 1587 N N . ALA B 1 39 ? 10.43 -9.68 -9.258 1 96 39 ALA B N 1
ATOM 1588 C CA . ALA B 1 39 ? 9.32 -10.039 -8.391 1 96 39 ALA B CA 1
ATOM 1589 C C . ALA B 1 39 ? 8.25 -10.812 -9.148 1 96 39 ALA B C 1
ATOM 1591 O O . ALA B 1 39 ? 7.738 -11.828 -8.664 1 96 39 ALA B O 1
ATOM 1592 N N . ALA B 1 40 ? 7.895 -10.359 -10.312 1 96.38 40 ALA B N 1
ATOM 1593 C CA . ALA B 1 40 ? 6.895 -11.031 -11.141 1 96.38 40 ALA B CA 1
ATOM 1594 C C . ALA B 1 40 ? 7.344 -12.438 -11.508 1 96.38 40 ALA B C 1
ATOM 1596 O O . ALA B 1 40 ? 6.562 -13.391 -11.43 1 96.38 40 ALA B O 1
ATOM 1597 N N . GLY B 1 41 ? 8.609 -12.594 -11.93 1 95.88 41 GLY B N 1
ATOM 1598 C CA . GLY B 1 41 ? 9.141 -13.906 -12.266 1 95.88 41 GLY B CA 1
ATOM 1599 C C . GLY B 1 41 ? 9.086 -14.883 -11.102 1 95.88 41 GLY B C 1
ATOM 1600 O O . GLY B 1 41 ? 8.695 -16.031 -11.273 1 95.88 41 GLY B O 1
ATOM 1601 N N . ASN B 1 42 ? 9.508 -14.383 -9.977 1 92.62 42 ASN B N 1
ATOM 1602 C CA . ASN B 1 42 ? 9.539 -15.234 -8.789 1 92.62 42 ASN B CA 1
ATOM 1603 C C . ASN B 1 42 ? 8.133 -15.656 -8.367 1 92.62 42 ASN B C 1
ATOM 1605 O O . ASN B 1 42 ? 7.93 -16.781 -7.93 1 92.62 42 ASN B O 1
ATOM 1609 N N . LEU B 1 43 ? 7.18 -14.758 -8.508 1 91.38 43 LEU B N 1
ATOM 1610 C CA . LEU B 1 43 ? 5.832 -15.023 -8.008 1 91.38 43 LEU B CA 1
ATOM 1611 C C . LEU B 1 43 ? 5.016 -15.789 -9.039 1 91.38 43 LEU B C 1
ATOM 1613 O O . LEU B 1 43 ? 4.297 -16.734 -8.688 1 91.38 43 LEU B O 1
ATOM 1617 N N . LEU B 1 44 ? 5.105 -15.469 -10.328 1 92.12 44 LEU B N 1
ATOM 1618 C CA . LEU B 1 44 ? 4.195 -15.961 -11.359 1 92.12 44 LEU B CA 1
ATOM 1619 C C . LEU B 1 44 ? 4.887 -16.984 -12.258 1 92.12 44 LEU B C 1
ATOM 1621 O O . LEU B 1 44 ? 4.23 -17.672 -13.039 1 92.12 44 LEU B O 1
ATOM 1625 N N . GLY B 1 45 ? 6.219 -17.078 -12.141 1 93.56 45 GLY B N 1
ATOM 1626 C CA . GLY B 1 45 ? 6.98 -17.859 -13.109 1 93.56 45 GLY B CA 1
ATOM 1627 C C . GLY B 1 45 ? 7.148 -17.141 -14.438 1 93.56 45 GLY B C 1
ATOM 1628 O O . GLY B 1 45 ? 6.48 -16.141 -14.703 1 93.56 45 GLY B O 1
ATOM 1629 N N . ASP B 1 46 ? 7.973 -17.781 -15.367 1 93.56 46 ASP B N 1
ATOM 1630 C CA . ASP B 1 46 ? 8.312 -17.156 -16.641 1 93.56 46 ASP B CA 1
ATOM 1631 C C . ASP B 1 46 ? 7.07 -16.969 -17.516 1 93.56 46 ASP B C 1
ATOM 1633 O O . ASP B 1 46 ? 6.805 -15.875 -18 1 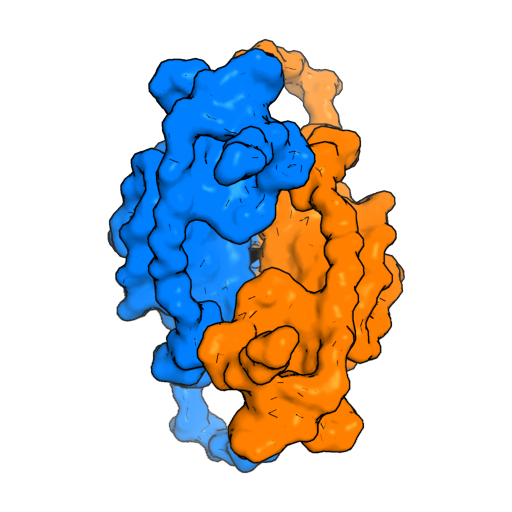93.56 46 ASP B O 1
ATOM 1637 N N . PRO B 1 47 ? 6.254 -18 -17.656 1 95.25 47 PRO B N 1
ATOM 1638 C CA . PRO B 1 47 ? 5.074 -17.828 -18.5 1 95.25 47 PRO B CA 1
ATOM 1639 C C . PRO B 1 47 ? 4.094 -16.797 -17.938 1 95.25 47 PRO B C 1
ATOM 1641 O O . PRO B 1 47 ? 3.512 -16.016 -18.688 1 95.25 47 PRO B O 1
ATOM 1644 N N . GLY B 1 48 ? 3.924 -16.812 -16.547 1 93.44 48 GLY B N 1
ATOM 1645 C CA . GLY B 1 48 ? 3.006 -15.883 -15.922 1 93.44 48 GLY B CA 1
ATOM 1646 C C . GLY B 1 48 ? 3.473 -14.445 -16 1 93.44 48 GLY B C 1
ATOM 1647 O O . GLY B 1 48 ? 2.668 -13.539 -16.234 1 93.44 48 GLY B O 1
ATOM 1648 N N . SER B 1 49 ? 4.691 -14.273 -15.828 1 95.75 49 SER B N 1
ATOM 1649 C CA . SER B 1 49 ? 5.27 -12.938 -15.914 1 95.75 49 SER B CA 1
ATOM 1650 C C . SER B 1 49 ? 5.184 -12.391 -17.328 1 95.75 49 SER B C 1
ATOM 1652 O O . SER B 1 49 ? 4.875 -11.211 -17.531 1 95.75 49 SER B O 1
ATOM 1654 N N . ALA B 1 50 ? 5.496 -13.258 -18.266 1 96.38 50 ALA B N 1
ATOM 1655 C CA . ALA B 1 50 ? 5.387 -12.852 -19.672 1 96.38 50 ALA B CA 1
ATOM 1656 C C . ALA B 1 50 ? 3.949 -12.477 -20.031 1 96.38 50 ALA B C 1
ATOM 1658 O O . ALA B 1 50 ? 3.711 -11.492 -20.719 1 96.38 50 ALA B O 1
ATOM 1659 N N . ASP B 1 51 ? 3.086 -13.227 -19.609 1 95.69 51 ASP B N 1
ATOM 1660 C CA . ASP B 1 51 ? 1.671 -12.984 -19.875 1 95.69 51 ASP B CA 1
ATOM 1661 C C . ASP B 1 51 ? 1.219 -11.656 -19.266 1 95.69 51 ASP B C 1
ATOM 1663 O O . ASP B 1 51 ? 0.489 -10.891 -19.891 1 95.69 51 ASP B O 1
ATOM 1667 N N . ALA B 1 52 ? 1.583 -11.422 -18.016 1 95.62 52 ALA B N 1
ATOM 1668 C CA . ALA B 1 52 ? 1.201 -10.18 -17.344 1 95.62 52 ALA B CA 1
ATOM 1669 C C . ALA B 1 52 ? 1.777 -8.969 -18.062 1 95.62 52 ALA B C 1
ATOM 1671 O O . ALA B 1 52 ? 1.099 -7.949 -18.219 1 95.62 52 ALA B O 1
ATOM 1672 N N . GLY B 1 53 ? 3.061 -9.039 -18.469 1 96.5 53 GLY B N 1
ATOM 1673 C CA . GLY B 1 53 ? 3.691 -8 -19.266 1 96.5 53 GLY B CA 1
ATOM 1674 C C . GLY B 1 53 ? 3.846 -6.688 -18.531 1 96.5 53 GLY B C 1
ATOM 1675 O O . GLY B 1 53 ? 3.58 -5.621 -19.078 1 96.5 53 GLY B O 1
ATOM 1676 N N . VAL B 1 54 ? 4.227 -6.77 -17.266 1 97.88 54 VAL B N 1
ATOM 1677 C CA . VAL B 1 54 ? 4.273 -5.559 -16.453 1 97.88 54 VAL B CA 1
ATOM 1678 C C . VAL B 1 54 ? 5.422 -4.668 -16.922 1 97.88 54 VAL B C 1
ATOM 1680 O O . VAL B 1 54 ? 6.531 -5.145 -17.156 1 97.88 54 VAL B O 1
ATOM 1683 N N . ARG B 1 55 ? 5.129 -3.387 -17.094 1 98.31 55 ARG B N 1
ATOM 1684 C CA . ARG B 1 55 ? 6.105 -2.4 -17.547 1 98.31 55 ARG B CA 1
ATOM 1685 C C . ARG B 1 55 ? 5.863 -1.047 -16.891 1 98.31 55 ARG B C 1
ATOM 1687 O O . ARG B 1 55 ? 4.727 -0.585 -16.812 1 98.31 55 ARG B O 1
ATOM 1694 N N . VAL B 1 56 ? 6.969 -0.469 -16.438 1 98.56 56 VAL B N 1
ATOM 1695 C CA . VAL B 1 56 ? 6.879 0.889 -15.922 1 98.56 56 VAL B CA 1
ATOM 1696 C C . VAL B 1 56 ? 6.832 1.888 -17.078 1 98.56 56 VAL B C 1
ATOM 1698 O O . VAL B 1 56 ? 7.793 2.008 -17.844 1 98.56 56 VAL B O 1
ATOM 1701 N N . VAL B 1 57 ? 5.773 2.689 -17.094 1 98.25 57 VAL B N 1
ATOM 1702 C CA . VAL B 1 57 ? 5.617 3.568 -18.25 1 98.25 57 VAL B CA 1
ATOM 1703 C C . VAL B 1 57 ? 5.742 5.027 -17.812 1 98.25 57 VAL B C 1
ATOM 1705 O O . VAL B 1 57 ? 5.91 5.918 -18.641 1 98.25 57 VAL B O 1
ATOM 1708 N N . ALA B 1 58 ? 5.691 5.332 -16.641 1 98 58 ALA B N 1
ATOM 1709 C CA . ALA B 1 58 ? 5.973 6.625 -16.016 1 98 58 ALA B CA 1
ATOM 1710 C C . ALA B 1 58 ? 6.594 6.445 -14.633 1 98 58 ALA B C 1
ATOM 1712 O O . ALA B 1 58 ? 6.297 5.477 -13.938 1 98 58 ALA B O 1
ATOM 1713 N N . TYR B 1 59 ? 7.469 7.41 -14.344 1 97.81 59 TYR B N 1
ATOM 1714 C CA . TYR B 1 59 ? 8.219 7.227 -13.102 1 97.81 59 TYR B CA 1
ATOM 1715 C C . TYR B 1 59 ? 8.766 8.555 -12.594 1 97.81 59 TYR B C 1
ATOM 1717 O O . TYR B 1 59 ? 9.242 9.383 -13.375 1 97.81 59 TYR B O 1
ATOM 1725 N N . SER B 1 60 ? 8.602 8.773 -11.344 1 97.06 60 SER B N 1
ATOM 1726 C CA . SER B 1 60 ? 9.219 9.883 -10.633 1 97.06 60 SER B CA 1
ATOM 1727 C C . SER B 1 60 ? 9.656 9.469 -9.234 1 97.06 60 SER B C 1
ATOM 1729 O O . SER B 1 60 ? 8.945 8.719 -8.555 1 97.06 60 SER B O 1
ATOM 1731 N N . PHE B 1 61 ? 10.797 9.891 -8.859 1 96.06 61 PHE B N 1
ATOM 1732 C CA . PHE B 1 61 ? 11.344 9.547 -7.551 1 96.06 61 PHE B CA 1
ATOM 1733 C C . PHE B 1 61 ? 12.234 10.672 -7.027 1 96.06 61 PHE B C 1
ATOM 1735 O O . PHE B 1 61 ? 13.148 11.117 -7.723 1 96.06 61 PHE B O 1
ATOM 1742 N N . ARG B 1 62 ? 11.906 11.062 -5.828 1 92.88 62 ARG B N 1
ATOM 1743 C CA . ARG B 1 62 ? 12.672 12.141 -5.215 1 92.88 62 ARG B CA 1
ATOM 1744 C C . ARG B 1 62 ? 12.617 12.055 -3.693 1 92.88 62 ARG B C 1
ATOM 1746 O O . ARG B 1 62 ? 11.547 11.844 -3.119 1 92.88 62 ARG B O 1
ATOM 1753 N N . ASP B 1 63 ? 13.75 12.18 -3.039 1 90.31 63 ASP B N 1
ATOM 1754 C CA . ASP B 1 63 ? 13.852 12.305 -1.589 1 90.31 63 ASP B CA 1
ATOM 1755 C C . ASP B 1 63 ? 13.148 11.148 -0.886 1 90.31 63 ASP B C 1
ATOM 1757 O O . ASP B 1 63 ? 12.398 11.359 0.071 1 90.31 63 ASP B O 1
ATOM 1761 N N . GLY B 1 64 ? 13.273 9.953 -1.431 1 92.81 64 GLY B N 1
ATOM 1762 C CA . GLY B 1 64 ? 12.766 8.766 -0.766 1 92.81 64 GLY B CA 1
ATOM 1763 C C . GLY B 1 64 ? 11.312 8.469 -1.098 1 92.81 64 GLY B C 1
ATOM 1764 O O . GLY B 1 64 ? 10.719 7.539 -0.546 1 92.81 64 GLY B O 1
ATOM 1765 N N . ARG B 1 65 ? 10.742 9.227 -1.944 1 93.19 65 ARG B N 1
ATOM 1766 C CA . ARG B 1 65 ? 9.375 8.992 -2.383 1 93.19 65 ARG B CA 1
ATOM 1767 C C . ARG B 1 65 ? 9.297 8.852 -3.9 1 93.19 65 ARG B C 1
ATOM 1769 O O . ARG B 1 65 ? 9.992 9.562 -4.633 1 93.19 65 ARG B O 1
ATOM 1776 N N . GLY B 1 66 ? 8.438 7.969 -4.285 1 95.31 66 GLY B N 1
ATOM 1777 C CA . GLY B 1 66 ? 8.305 7.754 -5.719 1 95.31 66 GLY B CA 1
ATOM 1778 C C . GLY B 1 66 ? 6.891 7.41 -6.141 1 95.31 66 GLY B C 1
ATOM 1779 O O . GLY B 1 66 ? 6.059 7.051 -5.305 1 95.31 66 GLY B O 1
ATOM 1780 N N . GLU B 1 67 ? 6.652 7.594 -7.395 1 97.25 67 GLU B N 1
ATOM 1781 C CA . GLU B 1 67 ? 5.426 7.207 -8.078 1 97.25 67 GLU B CA 1
ATOM 1782 C C . GLU B 1 67 ? 5.73 6.539 -9.422 1 97.25 67 GLU B C 1
ATOM 1784 O O . GLU B 1 67 ? 6.664 6.938 -10.117 1 97.25 67 GLU B O 1
ATOM 1789 N N . ALA B 1 68 ? 4.922 5.566 -9.672 1 98.19 68 ALA B N 1
ATOM 1790 C CA . ALA B 1 68 ? 5.07 4.867 -10.945 1 98.19 68 ALA B CA 1
ATOM 1791 C C . ALA B 1 68 ? 3.713 4.508 -11.531 1 98.19 68 ALA B C 1
ATOM 1793 O O . ALA B 1 68 ? 2.744 4.301 -10.797 1 98.19 68 ALA B O 1
ATOM 1794 N N . LEU B 1 69 ? 3.68 4.492 -12.828 1 98.25 69 LEU B N 1
ATOM 1795 C CA . LEU B 1 69 ? 2.602 3.83 -13.555 1 98.25 69 LEU B CA 1
ATOM 1796 C C . LEU B 1 69 ? 3.086 2.525 -14.18 1 98.25 69 LEU B C 1
ATOM 1798 O O . LEU B 1 69 ? 4.059 2.518 -14.938 1 98.25 69 LEU B O 1
ATOM 1802 N N . VAL B 1 70 ? 2.43 1.496 -13.828 1 98.5 70 VAL B N 1
ATOM 1803 C CA . VAL B 1 70 ? 2.791 0.178 -14.336 1 98.5 70 VAL B CA 1
ATOM 1804 C C . VAL B 1 70 ? 1.701 -0.326 -15.281 1 98.5 70 VAL B C 1
ATOM 1806 O O . VAL B 1 70 ? 0.531 -0.409 -14.898 1 98.5 70 VAL B O 1
ATOM 1809 N N . ARG B 1 71 ? 2.115 -0.646 -16.484 1 98.12 71 ARG B N 1
ATOM 1810 C CA . ARG B 1 71 ? 1.206 -1.225 -17.469 1 98.12 71 ARG B CA 1
ATOM 1811 C C . ARG B 1 71 ? 1.156 -2.744 -17.344 1 98.12 71 ARG B C 1
ATOM 1813 O O . ARG B 1 71 ? 2.189 -3.391 -17.156 1 98.12 71 ARG B O 1
ATOM 1820 N N . ALA B 1 72 ? -0.05 -3.271 -17.438 1 98 72 ALA B N 1
ATOM 1821 C CA . ALA B 1 72 ? -0.262 -4.719 -17.422 1 98 72 ALA B CA 1
ATOM 1822 C C . ALA B 1 72 ? -1.417 -5.109 -18.344 1 98 72 ALA B C 1
ATOM 1824 O O . ALA B 1 72 ? -2.303 -4.297 -18.625 1 98 72 ALA B O 1
ATOM 1825 N N . ARG B 1 73 ? -1.395 -6.305 -18.781 1 96.81 73 ARG B N 1
ATOM 1826 C CA . ARG B 1 73 ? -2.508 -6.785 -19.594 1 96.81 73 ARG B CA 1
ATOM 1827 C C . ARG B 1 73 ? -3.805 -6.801 -18.797 1 96.81 73 ARG B C 1
ATOM 1829 O O . ARG B 1 73 ? -3.811 -7.18 -17.625 1 96.81 73 ARG B O 1
ATOM 1836 N N . ARG B 1 74 ? -4.969 -6.438 -19.344 1 93.69 74 ARG B N 1
ATOM 1837 C CA . ARG B 1 74 ? -6.266 -6.305 -18.703 1 93.69 74 ARG B CA 1
ATOM 1838 C C . ARG B 1 74 ? -6.625 -7.57 -17.922 1 93.69 74 ARG B C 1
ATOM 1840 O O . ARG B 1 74 ? -7.074 -7.496 -16.781 1 93.69 74 ARG B O 1
ATOM 1847 N N . GLY B 1 75 ? -6.371 -8.758 -18.281 1 92.12 75 GLY B N 1
ATOM 1848 C CA . GLY B 1 75 ? -6.734 -10.016 -17.656 1 92.12 75 GLY B CA 1
ATOM 1849 C C . GLY B 1 75 ? -5.738 -10.461 -16.609 1 92.12 75 GLY B C 1
ATOM 1850 O O . GLY B 1 75 ? -5.941 -11.484 -15.945 1 92.12 75 GLY B O 1
ATOM 1851 N N . THR B 1 76 ? -4.801 -9.562 -16.281 1 94.38 76 THR B N 1
ATOM 1852 C CA . THR B 1 76 ? -3.742 -9.992 -15.367 1 94.38 76 THR B CA 1
ATOM 1853 C C . THR B 1 76 ? -3.537 -8.961 -14.258 1 94.38 76 THR B C 1
ATOM 1855 O O . THR B 1 76 ? -2.484 -8.93 -13.617 1 94.38 76 THR B O 1
ATOM 1858 N N . VAL B 1 77 ? -4.496 -8.211 -13.969 1 93.75 77 VAL B N 1
ATOM 1859 C CA . VAL B 1 77 ? -4.359 -7.09 -13.039 1 93.75 77 VAL B CA 1
ATOM 1860 C C . VAL B 1 77 ? -4.051 -7.613 -11.641 1 93.75 77 VAL B C 1
ATOM 1862 O O . VAL B 1 77 ? -3.166 -7.09 -10.961 1 93.75 77 VAL B O 1
ATOM 1865 N N . SER B 1 78 ? -4.781 -8.617 -11.219 1 92.5 78 SER B N 1
ATOM 1866 C CA . SER B 1 78 ? -4.547 -9.172 -9.891 1 92.5 78 SER B CA 1
ATOM 1867 C C . SER B 1 78 ? -3.127 -9.703 -9.75 1 92.5 78 SER B C 1
ATOM 1869 O O . SER B 1 78 ? -2.475 -9.5 -8.727 1 92.5 78 SER B O 1
ATOM 1871 N N . ARG B 1 79 ? -2.678 -10.352 -10.781 1 93.88 79 ARG B N 1
ATOM 1872 C CA . ARG B 1 79 ? -1.32 -10.891 -10.805 1 93.88 79 ARG B CA 1
ATOM 1873 C C . ARG B 1 79 ? -0.29 -9.766 -10.812 1 93.88 79 ARG B C 1
ATOM 1875 O O . ARG B 1 79 ? 0.724 -9.836 -10.117 1 93.88 79 ARG B O 1
ATOM 1882 N N . ALA B 1 80 ? -0.555 -8.727 -11.586 1 97.12 80 ALA B N 1
ATOM 1883 C CA . ALA B 1 80 ? 0.333 -7.566 -11.633 1 97.12 80 ALA B CA 1
ATOM 1884 C C . ALA B 1 80 ? 0.396 -6.871 -10.273 1 97.12 80 ALA B C 1
ATOM 1886 O O . ALA B 1 80 ? 1.478 -6.508 -9.805 1 97.12 80 ALA B O 1
ATOM 1887 N N . ARG B 1 81 ? -0.734 -6.734 -9.719 1 96.44 81 ARG B N 1
ATOM 1888 C CA . ARG B 1 81 ? -0.821 -6.152 -8.391 1 96.44 81 ARG B CA 1
ATOM 1889 C C . ARG B 1 81 ? -0.008 -6.961 -7.383 1 96.44 81 ARG B C 1
ATOM 1891 O O . ARG B 1 81 ? 0.711 -6.391 -6.559 1 96.44 81 ARG B O 1
ATOM 1898 N N . ALA B 1 82 ? -0.18 -8.18 -7.434 1 96.19 82 ALA B N 1
ATOM 1899 C CA . ALA B 1 82 ? 0.556 -9.07 -6.543 1 96.19 82 ALA B CA 1
ATOM 1900 C C . ALA B 1 82 ? 2.061 -8.953 -6.766 1 96.19 82 ALA B C 1
ATOM 1902 O O . ALA B 1 82 ? 2.834 -8.906 -5.805 1 96.19 82 ALA B O 1
ATOM 1903 N N . ALA B 1 83 ? 2.465 -8.906 -7.984 1 96.5 83 ALA B N 1
ATOM 1904 C CA . ALA B 1 83 ? 3.885 -8.773 -8.297 1 96.5 83 ALA B CA 1
ATOM 1905 C C . ALA B 1 83 ? 4.449 -7.473 -7.734 1 96.5 83 ALA B C 1
ATOM 1907 O O . ALA B 1 83 ? 5.523 -7.469 -7.125 1 96.5 83 ALA B O 1
ATOM 1908 N N . VAL B 1 84 ? 3.73 -6.395 -7.922 1 97.12 84 VAL B N 1
ATOM 1909 C CA . VAL B 1 84 ? 4.152 -5.09 -7.41 1 97.12 84 VAL B CA 1
ATOM 1910 C C . VAL B 1 84 ? 4.332 -5.164 -5.895 1 97.12 84 VAL B C 1
ATOM 1912 O O . VAL B 1 84 ? 5.328 -4.672 -5.359 1 97.12 84 VAL B O 1
ATOM 1915 N N . ALA B 1 85 ? 3.465 -5.797 -5.254 1 95.06 85 ALA B N 1
ATOM 1916 C CA . ALA B 1 85 ? 3.455 -5.863 -3.797 1 95.06 85 ALA B CA 1
ATOM 1917 C C . ALA B 1 85 ? 4.629 -6.691 -3.277 1 95.06 85 ALA B C 1
ATOM 1919 O O . ALA B 1 85 ? 4.988 -6.602 -2.102 1 95.06 85 ALA B O 1
ATOM 1920 N N . CYS B 1 86 ? 5.234 -7.457 -4.133 1 94.31 86 CYS B N 1
ATOM 1921 C CA . CYS B 1 86 ? 6.348 -8.305 -3.711 1 94.31 86 CYS B CA 1
ATOM 1922 C C . CYS B 1 86 ? 7.664 -7.539 -3.771 1 94.31 86 CYS B C 1
ATOM 1924 O O . CYS B 1 86 ? 8.688 -8.031 -3.299 1 94.31 86 CYS B O 1
ATOM 1926 N N . VAL B 1 87 ? 7.648 -6.395 -4.305 1 95.31 87 VAL B N 1
ATOM 1927 C CA . VAL B 1 87 ? 8.859 -5.578 -4.324 1 95.31 87 VAL B CA 1
ATOM 1928 C C . VAL B 1 87 ? 9.094 -4.977 -2.941 1 95.31 87 VAL B C 1
ATOM 1930 O O . VAL B 1 87 ? 8.336 -4.121 -2.49 1 95.31 87 VAL B O 1
ATOM 1933 N N . SER B 1 88 ? 10.141 -5.418 -2.25 1 93.06 88 SER B N 1
ATOM 1934 C CA . SER B 1 88 ? 10.414 -4.914 -0.909 1 93.06 88 SER B CA 1
ATOM 1935 C C . SER B 1 88 ? 11.781 -4.234 -0.843 1 93.06 88 SER B C 1
ATOM 1937 O O . SER B 1 88 ? 12.156 -3.682 0.193 1 93.06 88 SER B O 1
ATOM 1939 N N . ALA B 1 89 ? 12.516 -4.367 -1.917 1 95.25 89 ALA B N 1
ATOM 1940 C CA . ALA B 1 89 ? 13.797 -3.68 -2.061 1 95.25 89 ALA B CA 1
ATOM 1941 C C . ALA B 1 89 ? 14.109 -3.408 -3.529 1 95.25 89 ALA B C 1
ATOM 1943 O O . ALA B 1 89 ? 13.703 -4.168 -4.41 1 95.25 89 ALA B O 1
ATOM 1944 N N . VAL B 1 90 ? 14.727 -2.379 -3.74 1 97.19 90 VAL B N 1
ATOM 1945 C CA . VAL B 1 90 ? 15.312 -2.055 -5.039 1 97.19 90 VAL B CA 1
ATOM 1946 C C . VAL B 1 90 ? 16.812 -1.809 -4.887 1 97.19 90 VAL B C 1
ATOM 1948 O O . VAL B 1 90 ? 17.219 -0.87 -4.203 1 97.19 90 VAL B O 1
ATOM 1951 N N . ARG B 1 91 ? 17.562 -2.65 -5.531 1 95.5 91 ARG B N 1
ATOM 1952 C CA . ARG B 1 91 ? 19 -2.67 -5.254 1 95.5 91 ARG B CA 1
ATOM 1953 C C . ARG B 1 91 ? 19.266 -2.83 -3.76 1 95.5 91 ARG B C 1
ATOM 1955 O O . ARG B 1 91 ? 18.859 -3.826 -3.156 1 95.5 91 ARG B O 1
ATOM 1962 N N . GLU B 1 92 ? 19.906 -1.935 -3.137 1 93.81 92 GLU B N 1
ATOM 1963 C CA . GLU B 1 92 ? 20.25 -2.059 -1.722 1 93.81 92 GLU B CA 1
ATOM 1964 C C . GLU B 1 92 ? 19.266 -1.285 -0.85 1 93.81 92 GLU B C 1
ATOM 1966 O O . GLU B 1 92 ? 19.391 -1.271 0.376 1 93.81 92 GLU B O 1
ATOM 1971 N N . HIS B 1 93 ? 18.266 -0.7 -1.487 1 95.31 93 HIS B N 1
ATOM 1972 C CA . HIS B 1 93 ? 17.359 0.173 -0.753 1 95.31 93 HIS B CA 1
ATOM 1973 C C . HIS B 1 93 ? 16.062 -0.55 -0.409 1 95.31 93 HIS B C 1
ATOM 1975 O O . HIS B 1 93 ? 15.312 -0.95 -1.304 1 95.31 93 HIS B O 1
ATOM 1981 N N . PRO B 1 94 ? 15.797 -0.712 0.924 1 93.81 94 PRO B N 1
ATOM 1982 C CA . PRO B 1 94 ? 14.453 -1.184 1.26 1 93.81 94 PRO B CA 1
ATOM 1983 C C . PRO B 1 94 ? 13.359 -0.213 0.82 1 93.81 94 PRO B C 1
ATOM 1985 O O . PRO B 1 94 ? 13.547 1.005 0.892 1 93.81 94 PRO B O 1
ATOM 1988 N N . VAL B 1 95 ? 12.234 -0.773 0.324 1 94.94 95 VAL B N 1
ATOM 1989 C CA . VAL B 1 95 ? 11.141 0.086 -0.125 1 94.94 95 VAL B CA 1
ATOM 1990 C C . VAL B 1 95 ? 9.805 -0.482 0.351 1 94.94 95 VAL B C 1
ATOM 1992 O O . VAL B 1 95 ? 9.703 -1.677 0.636 1 94.94 95 VAL B O 1
ATOM 1995 N N . ARG B 1 96 ? 8.922 0.371 0.543 1 91.69 96 ARG B N 1
ATOM 1996 C CA . ARG B 1 96 ? 7.504 0.032 0.632 1 91.69 96 ARG B CA 1
ATOM 1997 C C . ARG B 1 96 ? 6.758 0.455 -0.63 1 91.69 96 ARG B C 1
ATOM 1999 O O . ARG B 1 96 ? 6.871 1.602 -1.068 1 91.69 96 ARG B O 1
ATOM 2006 N N . VAL B 1 97 ? 6.008 -0.507 -1.204 1 95.06 97 VAL B N 1
ATOM 2007 C CA . VAL B 1 97 ? 5.301 -0.222 -2.447 1 95.06 97 VAL B CA 1
ATOM 2008 C C . VAL B 1 97 ? 3.814 -0.528 -2.279 1 95.06 97 VAL B C 1
ATOM 2010 O O . VAL B 1 97 ? 3.445 -1.489 -1.601 1 95.06 97 VAL B O 1
ATOM 2013 N N . CYS B 1 98 ? 2.979 0.259 -2.846 1 93.12 98 CYS B N 1
ATOM 2014 C CA . CYS B 1 98 ? 1.542 0.021 -2.781 1 93.12 98 CYS B CA 1
ATOM 2015 C C . CYS B 1 98 ? 0.864 0.418 -4.086 1 93.12 98 CYS B C 1
ATOM 2017 O O . CYS B 1 98 ? 1.195 1.449 -4.676 1 93.12 98 CYS B O 1
ATOM 2019 N N . VAL B 1 99 ? -0.035 -0.401 -4.52 1 95.12 99 VAL B N 1
ATOM 2020 C CA . VAL B 1 99 ? -0.893 -0.028 -5.637 1 95.12 99 VAL B CA 1
ATOM 2021 C C . VAL B 1 99 ? -2.027 0.866 -5.145 1 95.12 99 VAL B C 1
ATOM 2023 O O . VAL B 1 99 ? -2.818 0.461 -4.289 1 95.12 99 VAL B O 1
ATOM 2026 N N . ARG B 1 100 ? -2.105 2.023 -5.691 1 91.06 100 ARG B N 1
ATOM 2027 C CA . ARG B 1 100 ? -3.094 3.002 -5.246 1 91.06 100 ARG B CA 1
ATOM 2028 C C . ARG B 1 100 ? -4.406 2.838 -6.004 1 91.06 100 ARG B C 1
ATOM 2030 O O . ARG B 1 100 ? -5.473 3.174 -5.488 1 91.06 100 ARG B O 1
ATOM 2037 N N . GLY B 1 101 ? -4.352 2.398 -7.188 1 92.62 101 GLY B N 1
ATOM 2038 C CA . GLY B 1 101 ? -5.527 2.189 -8.016 1 92.62 101 GLY B CA 1
ATOM 2039 C C . GLY B 1 101 ? -5.195 1.689 -9.414 1 92.62 101 GLY B C 1
ATOM 2040 O O . GLY B 1 101 ? -4.023 1.567 -9.766 1 92.62 101 GLY B O 1
ATOM 2041 N N . VAL B 1 102 ? -6.309 1.345 -10.094 1 94 102 VAL B N 1
ATOM 2042 C CA . VAL B 1 102 ? -6.188 0.828 -11.453 1 94 102 VAL B CA 1
ATOM 2043 C C . VAL B 1 102 ? -7.141 1.576 -12.383 1 94 102 VAL B C 1
ATOM 2045 O O . VAL B 1 102 ? -8.273 1.891 -11.992 1 94 102 VAL B O 1
ATOM 2048 N N . SER B 1 103 ? -6.574 1.865 -13.586 1 94.06 103 SER B N 1
ATOM 2049 C CA . SER B 1 103 ? -7.406 2.562 -14.562 1 94.06 103 SER B CA 1
ATOM 2050 C C . SER B 1 103 ? -7.23 1.975 -15.953 1 94.06 103 SER B C 1
ATOM 2052 O O . SER B 1 103 ? -6.309 1.19 -16.188 1 94.06 103 SER B O 1
ATOM 2054 N N . GLY B 1 104 ? -8.141 2.312 -16.812 1 93.62 104 GLY B N 1
ATOM 2055 C CA . GLY B 1 104 ? -8.102 1.845 -18.188 1 93.62 104 GLY B CA 1
ATOM 2056 C C . GLY B 1 104 ? -7.16 2.648 -19.078 1 93.62 104 GLY B C 1
ATOM 2057 O O . GLY B 1 104 ? -6.816 2.223 -20.172 1 93.62 104 GLY B O 1
ATOM 2058 N N . THR B 1 105 ? -6.777 3.82 -18.578 1 93.69 105 THR B N 1
ATOM 2059 C CA . THR B 1 105 ? -5.836 4.652 -19.328 1 93.69 105 THR B CA 1
ATOM 2060 C C . THR B 1 105 ? -4.766 5.219 -18.391 1 93.69 105 THR B C 1
ATOM 2062 O O . THR B 1 105 ? -5 5.383 -17.203 1 93.69 105 THR B O 1
ATOM 2065 N N . MET B 1 106 ? -3.666 5.488 -19.031 1 92.88 106 MET B N 1
ATOM 2066 C CA . MET B 1 106 ? -2.568 6.105 -18.297 1 92.88 106 MET B CA 1
ATOM 2067 C C . MET B 1 106 ? -2.998 7.438 -17.688 1 92.88 106 MET B C 1
ATOM 2069 O O . MET B 1 106 ? -2.674 7.738 -16.547 1 92.88 106 MET B O 1
ATOM 2073 N N . ARG B 1 107 ? -3.678 8.266 -18.438 1 92.25 107 ARG B N 1
ATOM 2074 C CA . ARG B 1 107 ? -4.117 9.594 -18.016 1 92.25 107 ARG B CA 1
ATOM 2075 C C . ARG B 1 107 ? -5.035 9.5 -16.797 1 92.25 107 ARG B C 1
ATOM 2077 O O . ARG B 1 107 ? -4.84 10.219 -15.82 1 92.25 107 ARG B O 1
ATOM 2084 N N . ALA B 1 108 ? -5.996 8.617 -16.875 1 91.19 108 ALA B N 1
ATOM 2085 C CA . ALA B 1 108 ? -6.938 8.453 -15.773 1 91.19 108 ALA B CA 1
ATOM 2086 C C . ALA B 1 108 ? -6.223 7.973 -14.516 1 91.19 108 ALA B C 1
ATOM 2088 O O . ALA B 1 108 ? -6.496 8.461 -13.414 1 91.19 108 ALA B O 1
ATOM 2089 N N . ALA B 1 109 ? -5.336 7.051 -14.688 1 91.44 109 ALA B N 1
ATOM 2090 C CA . ALA B 1 109 ? -4.586 6.539 -13.547 1 91.44 109 ALA B CA 1
ATOM 2091 C C . ALA B 1 109 ? -3.771 7.648 -12.883 1 91.44 109 ALA B C 1
ATOM 2093 O O . ALA B 1 109 ? -3.73 7.75 -11.656 1 91.44 109 ALA B O 1
ATOM 2094 N N . ARG B 1 110 ? -3.176 8.492 -13.672 1 90.12 110 ARG B N 1
ATOM 2095 C CA . ARG B 1 110 ? -2.357 9.586 -13.164 1 90.12 110 ARG B CA 1
ATOM 2096 C C . ARG B 1 110 ? -3.215 10.617 -12.438 1 90.12 110 ARG B C 1
ATOM 2098 O O . ARG B 1 110 ? -2.904 11.008 -11.312 1 90.12 110 ARG B O 1
ATOM 2105 N N . GLU B 1 111 ? -4.23 11.109 -13.055 1 85.69 111 GLU B N 1
ATOM 2106 C CA . GLU B 1 111 ? -5.086 12.164 -12.523 1 85.69 111 GLU B CA 1
ATOM 2107 C C . GLU B 1 111 ? -5.777 11.719 -11.234 1 85.69 111 GLU B C 1
ATOM 2109 O O . GLU B 1 111 ? -5.934 12.516 -10.305 1 85.69 111 GLU B O 1
ATOM 2114 N N . ARG B 1 112 ? -6.035 10.453 -11.227 1 81.31 112 ARG B N 1
ATOM 2115 C CA . ARG B 1 112 ? -6.844 9.961 -10.117 1 81.31 112 ARG B CA 1
ATOM 2116 C C . ARG B 1 112 ? -5.969 9.594 -8.922 1 81.31 112 ARG B C 1
ATOM 2118 O O . ARG B 1 112 ? -6.379 9.75 -7.773 1 81.31 112 ARG B O 1
ATOM 2125 N N . TYR B 1 113 ? -4.734 9.148 -9.305 1 88.56 113 TYR B N 1
ATOM 2126 C CA . TYR B 1 113 ? -4.07 8.453 -8.203 1 88.56 113 TYR B CA 1
ATOM 2127 C C . TYR B 1 113 ? -2.688 9.039 -7.945 1 88.56 113 TYR B C 1
ATOM 2129 O O . TYR B 1 113 ? -2.078 8.781 -6.906 1 88.56 113 TYR B O 1
ATOM 2137 N N . LEU B 1 114 ? -2.279 9.797 -8.797 1 87.62 114 LEU B N 1
ATOM 2138 C CA . LEU B 1 114 ? -0.933 10.336 -8.617 1 87.62 114 LEU B CA 1
ATOM 2139 C C . LEU B 1 114 ? -0.969 11.852 -8.445 1 87.62 114 LEU B C 1
ATOM 2141 O O . LEU B 1 114 ? -1.69 12.539 -9.172 1 87.62 114 LEU B O 1
ATOM 2145 N N . ASP B 1 115 ? -0.579 12.383 -7.379 1 78.25 115 ASP B N 1
ATOM 2146 C CA . ASP B 1 115 ? -0.688 13.805 -7.07 1 78.25 115 ASP B CA 1
ATOM 2147 C C . ASP B 1 115 ? 0.68 14.477 -7.102 1 78.25 115 ASP B C 1
ATOM 2149 O O . ASP B 1 115 ? 0.807 15.656 -6.746 1 78.25 115 ASP B O 1
ATOM 2153 N N . GLY B 1 116 ? 1.587 13.797 -7.625 1 81 116 GLY B N 1
ATOM 2154 C CA . GLY B 1 116 ? 2.922 14.367 -7.578 1 81 116 GLY B CA 1
ATOM 2155 C C . GLY B 1 116 ? 3.643 14.102 -6.273 1 81 116 GLY B C 1
ATOM 2156 O O . GLY B 1 116 ? 3.041 13.602 -5.316 1 81 116 GLY B O 1
ATOM 2157 N N . LEU B 1 117 ? 4.883 14.328 -6.328 1 80 117 LEU B N 1
ATOM 2158 C CA . LEU B 1 117 ? 5.691 14.109 -5.137 1 80 117 LEU B CA 1
ATOM 2159 C C . LEU B 1 117 ? 5.852 15.398 -4.34 1 80 117 LEU B C 1
ATOM 2161 O O . LEU B 1 117 ? 6.191 16.438 -4.898 1 80 117 LEU B O 1
ATOM 2165 N N . ASP B 1 118 ? 5.324 15.383 -3.119 1 76.12 118 ASP B N 1
ATOM 2166 C CA . ASP B 1 118 ? 5.512 16.547 -2.258 1 76.12 118 ASP B CA 1
ATOM 2167 C C . ASP B 1 118 ? 6.977 16.703 -1.857 1 76.12 118 ASP B C 1
ATOM 2169 O O . ASP B 1 118 ? 7.727 15.727 -1.828 1 76.12 118 ASP B O 1
ATOM 2173 N N . THR B 1 119 ? 7.359 17.938 -1.727 1 79.38 119 THR B N 1
ATOM 2174 C CA . THR B 1 119 ? 8.695 18.219 -1.209 1 79.38 119 THR B CA 1
ATOM 2175 C C . THR B 1 119 ? 8.734 18.031 0.305 1 79.38 119 THR B C 1
ATOM 2177 O O . THR B 1 119 ? 7.941 18.625 1.033 1 79.38 119 THR B O 1
ATOM 2180 N N . PRO B 1 120 ? 9.633 17.188 0.683 1 83.75 120 PRO B N 1
ATOM 2181 C CA . PRO B 1 120 ? 9.695 17 2.135 1 83.75 120 PRO B CA 1
ATOM 2182 C C . PRO B 1 120 ? 10.289 18.203 2.859 1 83.75 120 PRO B C 1
ATOM 2184 O O . PRO B 1 120 ? 10.922 19.062 2.232 1 83.75 120 PRO B O 1
ATOM 2187 N N . GLU B 1 121 ? 9.938 18.281 4.082 1 86.56 121 GLU B N 1
ATOM 2188 C CA . GLU B 1 121 ? 10.539 19.297 4.945 1 86.56 121 GLU B CA 1
ATOM 2189 C C . GLU B 1 121 ? 11.781 18.766 5.652 1 86.56 121 GLU B C 1
ATOM 2191 O O . GLU B 1 121 ? 11.688 17.797 6.422 1 86.56 121 GLU B O 1
ATOM 2196 N N . ARG B 1 122 ? 12.883 19.453 5.355 1 90.31 122 ARG B N 1
ATOM 2197 C CA . ARG B 1 122 ? 14.109 19.078 6.066 1 90.31 122 ARG B CA 1
ATOM 2198 C C . ARG B 1 122 ? 14.273 19.922 7.328 1 90.31 122 ARG B C 1
ATOM 2200 O O . ARG B 1 122 ? 14.008 21.125 7.324 1 90.31 122 ARG B O 1
ATOM 2207 N N . ARG B 1 123 ? 14.586 19.156 8.305 1 88.69 123 ARG B N 1
ATOM 2208 C CA . ARG B 1 123 ? 14.797 19.828 9.594 1 88.69 123 ARG B CA 1
ATOM 2209 C C . ARG B 1 123 ? 16.141 19.438 10.203 1 88.69 123 ARG B C 1
ATOM 2211 O O . ARG B 1 123 ? 16.609 18.312 10.008 1 88.69 123 ARG B O 1
ATOM 2218 N N . SER B 1 124 ? 16.781 20.422 10.93 1 88.75 124 SER B N 1
ATOM 2219 C CA . SER B 1 124 ? 18.062 20.141 11.562 1 88.75 124 SER B CA 1
ATOM 2220 C C . SER B 1 124 ? 17.922 19.984 13.07 1 88.75 124 SER B C 1
ATOM 2222 O O . SER B 1 124 ? 18.891 19.672 13.773 1 88.75 124 SER B O 1
ATOM 2224 N N . ASP B 1 125 ? 16.719 20.047 13.602 1 88.69 125 ASP B N 1
ATOM 2225 C CA . ASP B 1 125 ? 16.531 20.031 15.047 1 88.69 125 ASP B CA 1
ATOM 2226 C C . ASP B 1 125 ? 15.312 19.188 15.438 1 88.69 125 ASP B C 1
ATOM 2228 O O . ASP B 1 125 ? 14.461 19.641 16.203 1 88.69 125 ASP B O 1
ATOM 2232 N N . VAL B 1 126 ? 15.305 18.031 14.93 1 88.94 126 VAL B N 1
ATOM 2233 C CA . VAL B 1 126 ? 14.219 17.125 15.305 1 88.94 126 VAL B CA 1
ATOM 2234 C C . VAL B 1 126 ? 14.555 16.438 16.625 1 88.94 126 VAL B C 1
ATOM 2236 O O . VAL B 1 126 ? 15.586 15.766 16.734 1 88.94 126 VAL B O 1
ATOM 2239 N N . ALA B 1 127 ? 13.695 16.688 17.625 1 89.5 127 ALA B N 1
ATOM 2240 C CA . ALA B 1 127 ? 13.891 16.031 18.906 1 89.5 127 ALA B CA 1
ATOM 2241 C C . ALA B 1 127 ? 13.625 14.531 18.812 1 89.5 127 ALA B C 1
ATOM 2243 O O . ALA B 1 127 ? 12.516 14.117 18.5 1 89.5 127 ALA B O 1
ATOM 2244 N N . PHE B 1 128 ? 14.695 13.789 19.109 1 86.19 128 PHE B N 1
ATOM 2245 C CA . PHE B 1 128 ? 14.594 12.336 19.062 1 86.19 128 PHE B CA 1
ATOM 2246 C C . PHE B 1 128 ? 15.492 11.703 20.125 1 86.19 128 PHE B C 1
ATOM 2248 O O . PHE B 1 128 ? 16.703 11.945 20.141 1 86.19 128 PHE B O 1
ATOM 2255 N N . ASP B 1 129 ? 14.812 10.938 20.953 1 84.81 129 ASP B N 1
ATOM 2256 C CA . ASP B 1 129 ? 15.516 10.258 22.031 1 84.81 129 ASP B CA 1
ATOM 2257 C C . ASP B 1 129 ? 16.344 11.234 22.859 1 84.81 129 ASP B C 1
ATOM 2259 O O . ASP B 1 129 ? 17.516 10.969 23.156 1 84.81 129 ASP B O 1
ATOM 2263 N N . GLY B 1 130 ? 15.805 12.391 23 1 85.5 130 GLY B N 1
ATOM 2264 C CA . GLY B 1 130 ? 16.422 13.367 23.891 1 85.5 130 GLY B CA 1
ATOM 2265 C C . GLY B 1 130 ? 17.453 14.234 23.188 1 85.5 130 GLY B C 1
ATOM 2266 O O . GLY B 1 130 ? 18.062 15.102 23.812 1 85.5 130 GLY B O 1
ATOM 2267 N N . ASP B 1 131 ? 17.688 14 21.969 1 88.25 131 ASP B N 1
ATOM 2268 C CA . ASP B 1 131 ? 18.688 14.766 21.234 1 88.25 131 ASP B CA 1
ATOM 2269 C C . ASP B 1 131 ? 18.078 15.43 20 1 88.25 131 ASP B C 1
ATOM 2271 O O . ASP B 1 131 ? 17.062 14.984 19.5 1 88.25 131 ASP B O 1
ATOM 2275 N N . ALA B 1 132 ? 18.688 16.469 19.562 1 90.56 132 ALA B N 1
ATOM 2276 C CA . ALA B 1 132 ? 18.328 17.109 18.297 1 90.56 132 ALA B CA 1
ATOM 2277 C C . ALA B 1 132 ? 19.078 16.484 17.141 1 90.56 132 ALA B C 1
ATOM 2279 O O . ALA B 1 132 ? 20.297 16.312 17.203 1 90.56 132 ALA B O 1
ATOM 2280 N N . ARG B 1 133 ? 18.344 16.094 16.234 1 90.94 133 ARG B N 1
ATOM 2281 C CA . ARG B 1 133 ? 18.938 15.445 15.078 1 90.94 133 ARG B CA 1
ATOM 2282 C C . ARG B 1 133 ? 18.375 16.016 13.781 1 90.94 133 ARG B C 1
ATOM 2284 O O . ARG B 1 133 ? 17.344 16.703 13.789 1 90.94 133 ARG B O 1
ATOM 2291 N N . ASP B 1 134 ? 19.156 15.773 12.695 1 91.81 134 ASP B N 1
ATOM 2292 C CA . ASP B 1 134 ? 18.594 16.094 11.383 1 91.81 134 ASP B CA 1
ATOM 2293 C C . ASP B 1 134 ? 17.484 15.133 11.008 1 91.81 134 ASP B C 1
ATOM 2295 O O . ASP B 1 134 ? 17.484 13.977 11.438 1 91.81 134 ASP B O 1
ATOM 2299 N N . GLY B 1 135 ? 16.438 15.641 10.289 1 92.56 135 GLY B N 1
ATOM 2300 C CA . GLY B 1 135 ? 15.344 14.773 9.883 1 92.56 135 GLY B CA 1
ATOM 2301 C C . GLY B 1 135 ? 14.586 15.305 8.68 1 92.56 135 GLY B C 1
ATOM 2302 O O . GLY B 1 135 ? 14.82 16.422 8.234 1 92.56 135 GLY B O 1
ATOM 2303 N N . VAL B 1 136 ? 13.844 14.422 8.07 1 92.06 136 VAL B N 1
ATOM 2304 C CA . VAL B 1 136 ? 12.953 14.742 6.965 1 92.06 136 VAL B CA 1
ATOM 2305 C C . VAL B 1 136 ? 11.508 14.461 7.371 1 92.06 136 VAL B C 1
ATOM 2307 O O . VAL B 1 136 ? 11.18 13.359 7.812 1 92.06 136 VAL B O 1
ATOM 2310 N N . CYS B 1 137 ? 10.664 15.469 7.184 1 88.19 137 CYS B N 1
ATOM 2311 C CA . CYS B 1 137 ? 9.273 15.352 7.602 1 88.19 137 CYS B CA 1
ATOM 2312 C C . CYS B 1 137 ? 8.352 15.188 6.398 1 88.19 137 CYS B C 1
ATOM 2314 O O . CYS B 1 137 ? 8.516 15.875 5.391 1 88.19 137 CYS B O 1
ATOM 2316 N N . ARG B 1 138 ? 7.469 14.305 6.551 1 83.31 138 ARG B N 1
ATOM 2317 C CA . ARG B 1 138 ? 6.406 14.07 5.574 1 83.31 138 ARG B CA 1
ATOM 2318 C C . ARG B 1 138 ? 5.07 13.836 6.266 1 83.31 138 ARG B C 1
ATOM 2320 O O . ARG B 1 138 ? 4.82 12.75 6.793 1 83.31 138 ARG B O 1
ATOM 2327 N N . GLY B 1 139 ? 4.258 14.875 6.125 1 77.62 139 GLY B N 1
ATOM 2328 C CA . GLY B 1 139 ? 3.023 14.758 6.883 1 77.62 139 GLY B CA 1
ATOM 2329 C C . GLY B 1 139 ? 3.252 14.523 8.367 1 77.62 139 GLY B C 1
ATOM 2330 O O . GLY B 1 139 ? 3.93 15.312 9.023 1 77.62 139 GLY B O 1
ATOM 2331 N N . GLU B 1 140 ? 2.715 13.305 8.852 1 77.12 140 GLU B N 1
ATOM 2332 C CA . GLU B 1 140 ? 2.828 13.008 10.273 1 77.12 140 GLU B CA 1
ATOM 2333 C C . GLU B 1 140 ? 4.055 12.148 10.57 1 77.12 140 GLU B C 1
ATOM 2335 O O . GLU B 1 140 ? 4.367 11.875 11.727 1 77.12 140 GLU B O 1
ATOM 2340 N N . ASN B 1 141 ? 4.75 11.883 9.508 1 82.5 141 ASN B N 1
ATOM 2341 C CA . ASN B 1 141 ? 5.914 11.016 9.664 1 82.5 141 ASN B CA 1
ATOM 2342 C C . ASN B 1 141 ? 7.219 11.805 9.578 1 82.5 141 ASN B C 1
ATOM 2344 O O . ASN B 1 141 ? 7.293 12.812 8.875 1 82.5 141 ASN B O 1
ATOM 2348 N N . VAL B 1 142 ? 8.242 11.266 10.352 1 88 142 VAL B N 1
ATOM 2349 C CA . VAL B 1 142 ? 9.562 11.883 10.336 1 88 142 VAL B CA 1
ATOM 2350 C C . VAL B 1 142 ? 10.633 10.797 10.227 1 88 142 VAL B C 1
ATOM 2352 O O . VAL B 1 142 ? 10.586 9.797 10.938 1 88 142 VAL B O 1
ATOM 2355 N N . ASP B 1 143 ? 11.445 10.977 9.297 1 90.81 143 ASP B N 1
ATOM 2356 C CA . ASP B 1 143 ? 12.664 10.172 9.219 1 90.81 143 ASP B CA 1
ATOM 2357 C C . ASP B 1 143 ? 13.844 10.898 9.852 1 90.81 143 ASP B C 1
ATOM 2359 O O . ASP B 1 143 ? 14.18 12.016 9.445 1 90.81 143 ASP B O 1
ATOM 2363 N N . VAL B 1 144 ? 14.438 10.273 10.844 1 92.19 144 VAL B N 1
ATOM 2364 C CA . VAL B 1 144 ? 15.508 10.914 11.602 1 92.19 144 VAL B CA 1
ATOM 2365 C C . VAL B 1 144 ? 16.828 10.195 11.344 1 92.19 144 VAL B C 1
ATOM 2367 O O . VAL B 1 144 ? 16.875 8.969 11.258 1 92.19 144 VAL B O 1
ATOM 2370 N N . VAL B 1 145 ? 17.844 10.984 11.227 1 91.69 145 VAL B N 1
ATOM 2371 C CA . VAL B 1 145 ? 19.156 10.406 11.023 1 91.69 145 VAL B CA 1
ATOM 2372 C C . VAL B 1 145 ? 19.578 9.617 12.266 1 91.69 145 VAL B C 1
ATOM 2374 O O . VAL B 1 145 ? 19.469 10.117 13.391 1 91.69 145 VAL B O 1
ATOM 2377 N N . ALA B 1 146 ? 19.844 8.367 12.031 1 89.44 146 ALA B N 1
ATOM 2378 C CA . ALA B 1 146 ? 20.297 7.484 13.102 1 89.44 146 ALA B CA 1
ATOM 2379 C C . ALA B 1 146 ? 21.688 6.945 12.805 1 89.44 146 ALA B C 1
ATOM 2381 O O . ALA B 1 146 ? 21.859 6.059 11.961 1 89.44 146 ALA B O 1
ATOM 2382 N N . GLY B 1 147 ? 22.625 7.32 13.625 1 83.31 147 GLY B N 1
ATOM 2383 C CA . GLY B 1 147 ? 23.984 6.906 13.383 1 83.31 147 GLY B CA 1
ATOM 2384 C C . GLY B 1 147 ? 24.594 7.527 12.141 1 83.31 147 GLY B C 1
ATOM 2385 O O . GLY B 1 147 ? 24.234 8.641 11.758 1 83.31 147 GLY B O 1
ATOM 2386 N N . ASP B 1 148 ? 25.562 6.898 11.57 1 79.38 148 ASP B N 1
ATOM 2387 C CA . ASP B 1 148 ? 26.328 7.48 10.469 1 79.38 148 ASP B CA 1
ATOM 2388 C C . ASP B 1 148 ? 25.562 7.367 9.148 1 79.38 148 ASP B C 1
ATOM 2390 O O . ASP B 1 148 ? 25.609 8.273 8.32 1 79.38 148 ASP B O 1
ATOM 2394 N N . ASP B 1 149 ? 24.828 6.512 8.945 1 76.75 149 ASP B N 1
ATOM 2395 C CA . ASP B 1 149 ? 24.188 6.379 7.641 1 76.75 149 ASP B CA 1
ATOM 2396 C C . ASP B 1 149 ? 22.828 5.699 7.762 1 76.75 149 ASP B C 1
ATOM 2398 O O . ASP B 1 149 ? 22.391 5.023 6.832 1 76.75 149 ASP B O 1
ATOM 2402 N N . GLY B 1 150 ? 22.312 5.922 8.867 1 87.75 150 GLY B N 1
ATOM 2403 C CA . GLY B 1 150 ? 21.062 5.203 9.055 1 87.75 150 GLY B CA 1
ATOM 2404 C C . GLY B 1 150 ? 19.891 6.117 9.297 1 87.75 150 GLY B C 1
ATOM 2405 O O . GLY B 1 150 ? 20.047 7.328 9.453 1 87.75 150 GLY B O 1
ATOM 2406 N N . TRP B 1 151 ? 18.766 5.598 9.016 1 90.75 151 TRP B N 1
ATOM 2407 C CA . TRP B 1 151 ? 17.516 6.312 9.258 1 90.75 151 TRP B CA 1
ATOM 2408 C C . TRP B 1 151 ? 16.578 5.488 10.141 1 90.75 151 TRP B C 1
ATOM 2410 O O . TRP B 1 151 ? 16.594 4.254 10.086 1 90.75 151 TRP B O 1
ATOM 2420 N N . VAL B 1 152 ? 15.852 6.227 10.961 1 87.88 152 VAL B N 1
ATOM 2421 C CA . VAL B 1 152 ? 14.766 5.617 11.727 1 87.88 152 VAL B CA 1
ATOM 2422 C C . VAL B 1 152 ? 13.492 6.441 11.57 1 87.88 152 VAL B C 1
ATOM 2424 O O . VAL B 1 152 ? 13.539 7.672 11.539 1 87.88 152 VAL B O 1
ATOM 2427 N N . GLY B 1 153 ? 12.422 5.758 11.344 1 86.88 153 GLY B N 1
ATOM 2428 C CA . GLY B 1 153 ? 11.141 6.422 11.211 1 86.88 153 GLY B CA 1
ATOM 2429 C C . GLY B 1 153 ? 10.477 6.707 12.547 1 86.88 153 GLY B C 1
ATOM 2430 O O . GLY B 1 153 ? 10.586 5.914 13.484 1 86.88 153 GLY B O 1
ATOM 2431 N N . ALA B 1 154 ? 9.789 7.867 12.641 1 85.62 154 ALA B N 1
ATOM 2432 C CA . ALA B 1 154 ? 9.016 8.266 13.812 1 85.62 154 ALA B CA 1
ATOM 2433 C C . ALA B 1 154 ? 7.785 9.078 13.406 1 85.62 154 ALA B C 1
ATOM 2435 O O . ALA B 1 154 ? 7.625 9.422 12.234 1 85.62 154 ALA B O 1
ATOM 2436 N N . ARG B 1 155 ? 6.902 9.164 14.328 1 82.56 155 ARG B N 1
ATOM 2437 C CA . ARG B 1 155 ? 5.77 10.062 14.125 1 82.56 155 ARG B CA 1
ATOM 2438 C C . ARG B 1 155 ? 6.07 11.453 14.664 1 82.56 155 ARG B C 1
ATOM 2440 O O . ARG B 1 155 ? 6.75 11.594 15.68 1 82.56 155 ARG B O 1
ATOM 2447 N N . ARG B 1 156 ? 5.523 12.406 14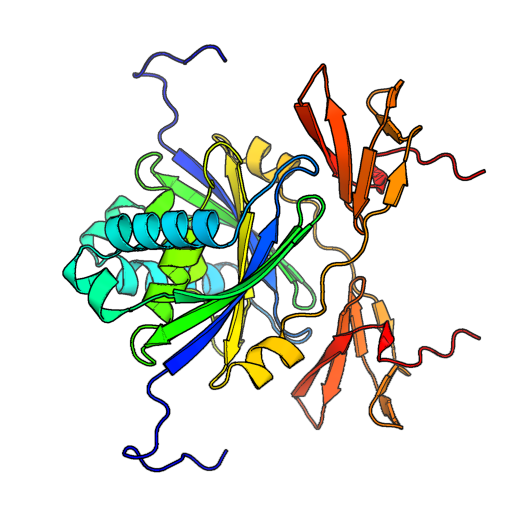.008 1 79.94 156 ARG B N 1
ATOM 2448 C CA . ARG B 1 156 ? 5.75 13.797 14.398 1 79.94 156 ARG B CA 1
ATOM 2449 C C . ARG B 1 156 ? 5.34 14.023 15.852 1 79.94 156 ARG B C 1
ATOM 2451 O O . ARG B 1 156 ? 6.016 14.75 16.578 1 79.94 156 ARG B O 1
ATOM 2458 N N . ARG B 1 157 ? 4.336 13.383 16.234 1 76.31 157 ARG B N 1
ATOM 2459 C CA . ARG B 1 157 ? 3.828 13.57 17.594 1 76.31 157 ARG B CA 1
ATOM 2460 C C . ARG B 1 157 ? 4.805 13.016 18.625 1 76.31 157 ARG B C 1
ATOM 2462 O O . ARG B 1 157 ? 4.801 13.438 19.781 1 76.31 157 ARG B O 1
ATOM 2469 N N . ASP B 1 158 ? 5.574 12.172 18.234 1 78.62 158 ASP B N 1
ATOM 2470 C CA . ASP B 1 158 ? 6.547 11.555 19.125 1 78.62 158 ASP B CA 1
ATOM 2471 C C . ASP B 1 158 ? 7.863 12.328 19.125 1 78.62 158 ASP B C 1
ATOM 2473 O O . ASP B 1 158 ? 8.766 12.023 19.906 1 78.62 158 ASP B O 1
ATOM 2477 N N . CYS B 1 159 ? 7.828 13.32 18.188 1 78.44 159 CYS B N 1
ATOM 2478 C CA . CYS B 1 159 ? 9.062 14.086 18.047 1 78.44 159 CYS B CA 1
ATOM 2479 C C . CYS B 1 159 ? 8.875 15.508 18.562 1 78.44 159 CYS B C 1
ATOM 2481 O O . CYS B 1 159 ? 7.789 16.078 18.453 1 78.44 159 CYS B O 1
ATOM 2483 N N . GLY B 1 160 ? 9.141 16 19.781 1 63.94 160 GLY B N 1
ATOM 2484 C CA . GLY B 1 160 ? 9.039 17.359 20.281 1 63.94 160 GLY B CA 1
ATOM 2485 C C . GLY B 1 160 ? 9.477 18.406 19.281 1 63.94 160 GLY B C 1
ATOM 2486 O O . GLY B 1 160 ? 10.625 18.391 18.812 1 63.94 160 GLY B O 1
ATOM 2487 N N . THR B 1 161 ? 8.648 18.781 18.25 1 55.06 161 THR B N 1
ATOM 2488 C CA . THR B 1 161 ? 9.141 19.891 17.453 1 55.06 161 THR B CA 1
ATOM 2489 C C . THR B 1 161 ? 8.953 21.219 18.203 1 55.06 161 THR B C 1
ATOM 2491 O O . THR B 1 161 ? 7.891 21.469 18.766 1 55.06 161 THR B O 1
ATOM 2494 N N . ASP B 1 162 ? 9.891 21.719 18.891 1 45.59 162 ASP B N 1
ATOM 2495 C CA . ASP B 1 162 ? 9.82 23.047 19.516 1 45.59 162 ASP B CA 1
ATOM 2496 C C . ASP B 1 162 ? 9.312 24.078 18.516 1 45.59 162 ASP B C 1
ATOM 2498 O O . ASP B 1 162 ? 9.992 24.391 17.531 1 45.59 162 ASP B O 1
ATOM 2502 N N . GLY B 1 163 ? 8.273 24.047 17.953 1 39.25 163 GLY B N 1
ATOM 2503 C CA . GLY B 1 163 ? 7.816 25.312 17.375 1 39.25 163 GLY B CA 1
ATOM 2504 C C . GLY B 1 163 ? 7.887 26.469 18.359 1 39.25 163 GLY B C 1
ATOM 2505 O O . GLY B 1 163 ? 7.242 26.438 19.406 1 39.25 163 GLY B O 1
ATOM 2506 N N . GLU B 1 164 ? 9.031 26.984 18.516 1 32.94 164 GLU B N 1
ATOM 2507 C CA . GLU B 1 164 ? 8.898 28.422 18.781 1 32.94 164 GLU B CA 1
ATOM 2508 C C . GLU B 1 164 ? 8.086 29.109 17.688 1 32.94 164 GLU B C 1
ATOM 2510 O O . GLU B 1 164 ? 8.18 28.75 16.516 1 32.94 164 GLU B O 1
#

Secondary structure (DSSP, 8-state):
-----GGG--SEEEEEEEEEE-TT----HHHHHHHHHHHHHHHHHHHHHHHHT-EEEEEEEETTEEEEEEEEEGGGHHHHHHHHHT--EETTEEEEEEEEEEESSHHHHHHHH---PPPPEEEEEEEETTEEEEEEEETTEEEEEETTTEEEEEEGGGS-----/-----GGG--SEEEEEEEEEE-TT----HHHHHHHHHHHHHHHHHHHHHHHHT-EEEEEEEETTEEEEEEEEEGGGHHHHHHHHHT--EETTEEEEEEEEEEESSHHHHHHHH---PPPPEEEEEEEETTEEEEEEEETTEEEEEETTTEEEEEEGGGSB----